Protein AF-A0A1Q7PAC6-F1 (afdb_monomer)

Foldseek 3Di:
DQAAEAEDEDDDPCPVVVLVVDDDPRYDYHYHYQPLVCLPQLFSQLVSVQVSLVPDDDQKDFADDPQKDWAPVLVVLLVVVCVVCVPPPLAFFAKAAEFAAAQAPFWGALLDDGIATGMGGSPPQKGADGNRRWIAGPVVRHTCVPRVVVNYYHSPTYMYGCPNHDWQQVVLVVLVVSQCSNPNPDGDPVSVVQNPDNGHDPVCRLLTDTHDDDDHPVCVVVNVPDDDPDPDDHNVPPPVNVVCCVVRNDRD

Mean predicted aligned error: 5.53 Å

Nearest PDB structures (foldseek):
  7zvj-assembly1_B  TM=5.484E-01  e=7.967E-03  Homo sapiens
  7ui7-assembly1_B  TM=5.022E-01  e=3.376E-02  Homo sapiens
  3hwx-assembly1_A  TM=4.749E-01  e=9.013E+00  Escherichia coli K-12
  8j4t-assembly1_G  TM=2.861E-01  e=4.518E+00  Bacillus cereus VD045

pLDDT: mean 90.23, std 8.94, range [60.88, 98.5]

Secondary structure (DSSP, 8-state):
---EEEEEES-SSSHHHHHHTS--TTEEEEEE---GGG-GGGHHHHHHHHHHHHT--SSEEE---TTEEE-GGGHHHHHHHHHTTTT-TT--EEEEEEEEEESEEEEE-TTS-SEEEEEEE-SSSEEEETTTTEEEETTTTEETTTTTGGGEEEEEEEEEEEEE-S-HHHHHHHHHHHHHHHHTT---HHHHHHHTSSS---TTGGGSEEP-SPPPGGGHHHHHHSPP------GGG-HHHHHHHHHH----

Solvent-accessible surface area (backbone atoms only — not comparable to full-atom values): 14616 Å² total; per-residue (Å²): 136,83,68,42,73,45,62,44,59,74,75,90,82,54,63,67,60,56,58,67,66,58,88,51,95,42,58,43,79,41,81,45,76,78,62,76,87,37,58,65,80,40,37,45,47,8,51,52,49,42,56,34,54,73,73,60,83,53,69,60,44,78,62,78,57,98,49,46,44,70,38,71,86,34,48,66,49,37,50,49,48,49,62,80,39,64,90,39,84,71,54,46,32,24,32,27,37,50,45,40,28,46,58,28,88,48,28,27,45,46,84,57,75,58,59,43,60,36,32,34,41,55,77,77,53,52,45,50,32,57,63,43,65,45,43,21,36,66,92,76,65,38,37,34,86,67,73,40,38,91,26,42,44,74,27,86,30,55,39,40,32,42,83,47,50,45,60,32,47,62,46,36,50,52,48,52,55,49,46,41,75,76,47,47,96,63,62,58,71,75,55,44,60,57,69,70,48,87,43,48,75,69,86,61,56,73,54,37,39,79,56,85,77,85,74,36,75,91,45,48,65,58,58,68,71,48,73,78,86,76,88,78,78,64,32,92,79,37,71,66,30,58,54,46,29,75,76,72,50,83,58,119

Radius of gyration: 19.51 Å; Cα contacts (8 Å, |Δi|>4): 373; chains: 1; bounding box: 52×42×50 Å

Structure (mmCIF, N/CA/C/O backbone):
data_AF-A0A1Q7PAC6-F1
#
_entry.id   AF-A0A1Q7PAC6-F1
#
loop_
_atom_site.group_PDB
_atom_site.id
_atom_site.type_symbol
_atom_site.label_atom_id
_atom_site.label_alt_id
_atom_site.label_comp_id
_atom_site.label_asym_id
_atom_site.label_entity_id
_atom_site.label_seq_id
_atom_site.pdbx_PDB_ins_code
_atom_site.Cartn_x
_atom_site.Cartn_y
_atom_site.Cartn_z
_atom_site.occupancy
_atom_site.B_iso_or_equiv
_atom_site.auth_seq_id
_atom_site.auth_comp_id
_atom_site.auth_asym_id
_atom_site.auth_atom_id
_atom_site.pdbx_PDB_model_num
ATOM 1 N N . MET A 1 1 ? -16.675 -7.816 6.685 1.00 68.75 1 MET A N 1
ATOM 2 C CA . MET A 1 1 ? -16.564 -6.540 5.956 1.00 68.75 1 MET A CA 1
ATOM 3 C C . MET A 1 1 ? -17.961 -6.002 5.794 1.00 68.75 1 MET A C 1
ATOM 5 O O . MET A 1 1 ? -18.787 -6.633 5.123 1.00 68.75 1 MET A O 1
ATOM 9 N N . ASP A 1 2 ? -18.186 -4.886 6.463 1.00 83.06 2 ASP A N 1
ATOM 10 C CA . ASP A 1 2 ? -19.520 -4.352 6.716 1.00 83.06 2 ASP A CA 1
ATOM 11 C C . ASP A 1 2 ? -19.847 -3.235 5.720 1.00 83.06 2 ASP A C 1
ATOM 13 O O . ASP A 1 2 ? -20.963 -3.179 5.219 1.00 83.06 2 ASP A O 1
ATOM 17 N N . GLU A 1 3 ? -18.838 -2.460 5.308 1.00 93.31 3 GLU A N 1
ATOM 18 C CA . GLU A 1 3 ? -18.926 -1.430 4.268 1.00 93.31 3 GLU A CA 1
ATOM 19 C C . GLU A 1 3 ? -17.626 -1.329 3.446 1.00 93.31 3 GLU A C 1
ATOM 21 O O . GLU A 1 3 ? -16.564 -1.784 3.884 1.00 93.31 3 GLU A O 1
ATOM 26 N N . PHE A 1 4 ? -17.706 -0.717 2.261 1.00 95.56 4 PHE A N 1
ATOM 27 C CA . PHE A 1 4 ? -16.587 -0.359 1.389 1.00 95.56 4 PHE A CA 1
ATOM 28 C C . PHE A 1 4 ? -16.722 1.088 0.922 1.00 95.56 4 PHE A C 1
ATOM 30 O O . PHE A 1 4 ? -17.563 1.399 0.076 1.00 95.56 4 PHE A O 1
ATOM 37 N N . ILE A 1 5 ? -15.871 1.972 1.434 1.00 96.56 5 ILE A N 1
ATOM 38 C CA . ILE A 1 5 ? -15.820 3.355 0.967 1.00 96.56 5 ILE A CA 1
ATOM 39 C C . ILE A 1 5 ? -14.831 3.449 -0.192 1.00 96.56 5 ILE A C 1
ATOM 41 O O . ILE A 1 5 ? -13.642 3.180 -0.022 1.00 96.56 5 ILE A O 1
ATOM 45 N N . VAL A 1 6 ? -15.314 3.862 -1.363 1.00 95.81 6 VAL A N 1
ATOM 46 C CA . VAL A 1 6 ? -14.480 4.067 -2.550 1.00 95.81 6 VAL A CA 1
ATOM 47 C C . VAL A 1 6 ? -14.440 5.548 -2.871 1.00 95.81 6 VAL A C 1
ATOM 49 O O . VAL A 1 6 ? -15.413 6.106 -3.372 1.00 95.81 6 VAL A O 1
ATOM 52 N N . ASN A 1 7 ? -13.313 6.187 -2.569 1.00 95.12 7 ASN A N 1
ATOM 53 C CA . ASN A 1 7 ? -13.088 7.570 -2.958 1.00 95.12 7 ASN A CA 1
ATOM 54 C C . ASN A 1 7 ? -12.555 7.631 -4.394 1.00 95.12 7 ASN A C 1
ATOM 56 O O . ASN A 1 7 ? -11.477 7.110 -4.686 1.00 95.12 7 ASN A O 1
ATOM 60 N N . VAL A 1 8 ? -13.324 8.261 -5.276 1.00 92.69 8 VAL A N 1
ATOM 61 C CA . VAL A 1 8 ? -13.024 8.419 -6.696 1.00 92.69 8 VAL A CA 1
ATOM 62 C C . VAL A 1 8 ? -12.771 9.894 -6.957 1.00 92.69 8 VAL A C 1
ATOM 64 O O . VAL A 1 8 ? -13.698 10.699 -7.053 1.00 92.69 8 VAL A O 1
ATOM 67 N N . GLY A 1 9 ? -11.493 10.245 -7.073 1.00 87.88 9 GLY A N 1
ATOM 68 C CA . GLY A 1 9 ? -11.106 11.567 -7.542 1.00 87.88 9 GLY A CA 1
ATOM 69 C C . GLY A 1 9 ? -11.503 11.764 -9.004 1.00 87.88 9 GLY A C 1
ATOM 70 O O . GLY A 1 9 ? -11.472 10.816 -9.793 1.00 87.88 9 GLY A O 1
ATOM 71 N N . GLN A 1 10 ? -11.834 13.002 -9.369 1.00 85.31 10 GLN A N 1
ATOM 72 C CA . GLN A 1 10 ? -12.193 13.383 -10.735 1.00 85.31 10 GLN A CA 1
ATOM 73 C C . GLN A 1 10 ? -11.208 12.794 -11.761 1.00 85.31 10 GLN A C 1
ATOM 75 O O . GLN A 1 10 ? -10.003 13.041 -11.698 1.00 85.31 10 GLN A O 1
ATOM 80 N N . SER A 1 11 ? -11.732 12.001 -12.689 1.00 83.19 11 SER A N 1
ATOM 81 C CA . SER A 1 11 ? -10.987 11.301 -13.739 1.00 83.19 11 SER A CA 1
ATOM 82 C C . SER A 1 11 ? -11.839 11.220 -15.005 1.00 83.19 11 SER A C 1
ATOM 84 O O . SER A 1 11 ? -13.063 11.320 -14.944 1.00 83.19 11 SER A O 1
ATOM 86 N N . ASP A 1 12 ? -11.183 11.082 -16.151 1.00 83.44 12 ASP A N 1
ATOM 87 C CA . ASP A 1 12 ? -11.773 10.983 -17.490 1.00 83.44 12 ASP A CA 1
ATOM 88 C C . ASP A 1 12 ? -11.551 9.599 -18.134 1.00 83.44 12 ASP A C 1
ATOM 90 O O . ASP A 1 12 ? -11.849 9.396 -19.309 1.00 83.44 12 ASP A O 1
ATOM 94 N N . ASP A 1 13 ? -11.061 8.625 -17.360 1.00 85.62 13 ASP A N 1
ATOM 95 C CA . ASP A 1 13 ? -10.673 7.285 -17.821 1.00 85.62 13 ASP A CA 1
ATOM 96 C C . ASP A 1 13 ? -11.757 6.206 -17.625 1.00 85.62 13 ASP A C 1
ATOM 98 O O . ASP A 1 13 ? -11.509 5.020 -17.853 1.00 85.62 13 ASP A O 1
ATOM 102 N N . GLY A 1 14 ? -12.964 6.602 -17.210 1.00 90.62 14 GLY A N 1
ATOM 103 C CA . GLY A 1 14 ? -14.090 5.694 -16.971 1.00 90.62 14 GLY A CA 1
ATOM 104 C C . GLY A 1 14 ? -14.058 4.970 -15.618 1.00 90.62 14 GLY A C 1
ATOM 105 O O . GLY A 1 14 ? -14.854 4.053 -15.392 1.00 90.62 14 GLY A O 1
ATOM 106 N N . THR A 1 15 ? -13.142 5.333 -14.710 1.00 91.12 15 THR A N 1
ATOM 107 C CA . THR A 1 15 ? -13.020 4.696 -13.386 1.00 91.12 15 THR A CA 1
ATOM 108 C C . THR A 1 15 ? -14.311 4.795 -12.571 1.00 91.12 15 THR A C 1
ATOM 110 O O . THR A 1 15 ? -14.720 3.815 -11.942 1.00 91.12 15 THR A O 1
ATOM 113 N N . LEU A 1 16 ? -14.985 5.949 -12.593 1.00 93.00 16 LEU A N 1
ATOM 114 C CA . LEU A 1 16 ? -16.230 6.157 -11.850 1.00 93.00 16 LEU A CA 1
ATOM 115 C C . LEU A 1 16 ? -17.347 5.231 -12.349 1.00 93.00 16 LEU A C 1
ATOM 117 O O . LEU A 1 16 ? -18.027 4.586 -11.550 1.00 93.00 16 LEU A O 1
ATOM 121 N N . GLU A 1 17 ? -17.516 5.130 -13.664 1.00 94.00 17 GLU A N 1
ATOM 122 C CA . GLU A 1 17 ? -18.503 4.271 -14.318 1.00 94.00 17 GLU A CA 1
ATOM 123 C C . GLU A 1 17 ? -18.223 2.796 -14.029 1.00 94.00 17 GLU A C 1
ATOM 125 O O . GLU A 1 17 ? -19.143 2.041 -13.708 1.00 94.00 17 GLU A O 1
ATOM 130 N N . LEU A 1 18 ? -16.950 2.394 -14.077 1.00 93.94 18 LEU A N 1
ATOM 131 C CA . LEU A 1 18 ? -16.531 1.038 -13.741 1.00 93.94 18 LEU A CA 1
ATOM 132 C C . LEU A 1 18 ? -16.909 0.683 -12.300 1.00 93.94 18 LEU A C 1
ATOM 134 O O . LEU A 1 18 ? -17.486 -0.378 -12.070 1.00 93.94 18 LEU A O 1
ATOM 138 N N . ILE A 1 19 ? -16.635 1.559 -11.333 1.00 93.19 19 ILE A N 1
ATOM 139 C CA . ILE A 1 19 ? -16.968 1.301 -9.925 1.00 93.19 19 ILE A CA 1
ATOM 140 C C . ILE A 1 19 ? -18.487 1.270 -9.729 1.00 93.19 19 ILE A C 1
ATOM 142 O O . ILE A 1 19 ? -18.992 0.368 -9.065 1.00 93.19 19 ILE A O 1
ATOM 146 N N . ARG A 1 20 ? -19.231 2.190 -10.360 1.00 93.88 20 ARG A N 1
ATOM 147 C CA . ARG A 1 20 ? -20.705 2.202 -10.337 1.00 93.88 20 ARG A CA 1
ATOM 148 C C . ARG A 1 20 ? -21.324 0.931 -10.922 1.00 93.88 20 ARG A C 1
ATOM 150 O O . ARG A 1 20 ? -22.424 0.563 -10.521 1.00 93.88 20 ARG A O 1
ATOM 157 N N . SER A 1 21 ? -20.638 0.248 -11.841 1.00 96.19 21 SER A N 1
ATOM 158 C CA . SER A 1 21 ? -21.112 -1.023 -12.404 1.00 96.19 21 SER A CA 1
ATOM 159 C C . SER A 1 21 ? -21.070 -2.195 -11.410 1.00 96.19 21 SER A C 1
ATOM 161 O O . SER A 1 21 ? -21.716 -3.219 -11.638 1.00 96.19 21 SER A O 1
ATOM 163 N N . ILE A 1 22 ? -20.340 -2.060 -10.295 1.00 94.44 22 ILE A N 1
ATOM 164 C CA . ILE A 1 22 ? -20.249 -3.087 -9.256 1.00 94.44 22 ILE A CA 1
ATOM 165 C C . ILE A 1 22 ? -21.477 -2.981 -8.348 1.00 94.44 22 ILE A C 1
ATOM 167 O O . ILE A 1 22 ? -21.546 -2.144 -7.450 1.00 94.44 22 ILE A O 1
ATOM 171 N N . VAL A 1 23 ? -22.451 -3.862 -8.567 1.00 92.81 23 VAL A N 1
ATOM 172 C CA . VAL A 1 23 ? -23.693 -3.892 -7.785 1.00 92.81 23 VAL A CA 1
ATOM 173 C C . VAL A 1 23 ? -23.437 -4.527 -6.415 1.00 92.81 23 VAL A C 1
ATOM 175 O O . VAL A 1 23 ? -23.320 -5.745 -6.296 1.00 92.81 23 VAL A O 1
ATOM 178 N N . SER A 1 24 ? -23.342 -3.696 -5.377 1.00 94.31 24 SER A N 1
ATOM 179 C CA . SER A 1 24 ? -23.198 -4.123 -3.982 1.00 94.31 24 SER A CA 1
ATOM 180 C C . SER A 1 24 ? -23.741 -3.052 -3.039 1.00 94.31 24 SER A C 1
ATOM 182 O O . SER A 1 24 ? -23.367 -1.886 -3.144 1.00 94.31 24 SER A O 1
ATOM 184 N N . ASP A 1 25 ? -24.582 -3.454 -2.090 1.00 93.81 25 ASP A N 1
ATOM 185 C CA . ASP A 1 25 ? -25.121 -2.597 -1.025 1.00 93.81 25 ASP A CA 1
ATOM 186 C C . ASP A 1 25 ? -24.046 -2.124 -0.034 1.00 93.81 25 ASP A C 1
ATOM 188 O O . ASP A 1 25 ? -24.232 -1.134 0.670 1.00 93.81 25 ASP A O 1
ATOM 192 N N . LYS A 1 26 ? -22.895 -2.802 -0.015 1.00 94.12 26 LYS A N 1
ATOM 193 C CA . LYS A 1 26 ? -21.749 -2.443 0.824 1.00 94.12 26 LYS A CA 1
ATOM 194 C C . LYS A 1 26 ? -20.904 -1.321 0.239 1.00 94.12 26 LYS A C 1
ATOM 196 O O . LYS A 1 26 ? -20.117 -0.736 0.975 1.00 94.12 26 LYS A O 1
ATOM 201 N N . ILE A 1 27 ? -20.990 -1.059 -1.066 1.00 95.69 27 ILE A N 1
ATOM 202 C CA . ILE A 1 27 ? -20.134 -0.069 -1.725 1.00 95.69 27 ILE A CA 1
ATOM 203 C C . ILE A 1 27 ? -20.773 1.309 -1.615 1.00 95.69 27 ILE A C 1
ATOM 205 O O . ILE A 1 27 ? -21.870 1.550 -2.112 1.00 95.69 27 ILE A O 1
ATOM 209 N N . ARG A 1 28 ? -20.034 2.244 -1.023 1.00 96.06 28 ARG A N 1
ATOM 210 C CA . ARG A 1 28 ? -20.369 3.662 -0.996 1.00 96.06 28 ARG A CA 1
ATOM 211 C C . ARG A 1 28 ? -19.299 4.442 -1.740 1.00 96.06 28 ARG A C 1
ATOM 213 O O . ARG A 1 28 ? -18.136 4.464 -1.341 1.00 96.06 28 ARG A O 1
ATOM 220 N N . ILE A 1 29 ? -19.710 5.098 -2.816 1.00 95.81 29 ILE A N 1
ATOM 221 C CA . ILE A 1 29 ? -18.825 5.925 -3.633 1.00 95.81 29 ILE A CA 1
ATOM 222 C C . ILE A 1 29 ? -18.803 7.339 -3.053 1.00 95.81 29 ILE A C 1
ATOM 224 O O . ILE A 1 29 ? -19.850 7.914 -2.753 1.00 95.81 29 ILE A O 1
ATOM 228 N N . VAL A 1 30 ? -17.603 7.887 -2.894 1.00 95.00 30 VAL A N 1
ATOM 229 C CA . VAL A 1 30 ? -17.362 9.288 -2.551 1.00 95.00 30 VAL A CA 1
ATOM 230 C C . V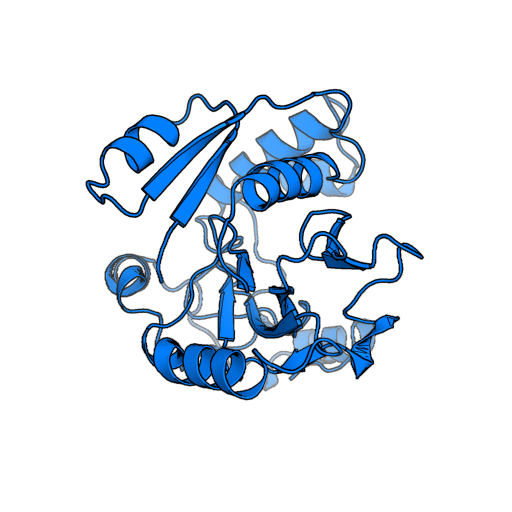AL A 1 30 ? -16.654 9.907 -3.743 1.00 95.00 30 VAL A C 1
ATOM 232 O O . VAL A 1 30 ? -15.566 9.475 -4.104 1.00 95.00 30 VAL A O 1
ATOM 235 N N . GLU A 1 31 ? -17.282 10.881 -4.388 1.00 93.88 31 GLU A N 1
ATOM 236 C CA . GLU A 1 31 ? -16.663 11.620 -5.488 1.00 93.88 31 GLU A CA 1
ATOM 237 C C . GLU A 1 31 ? -15.925 12.831 -4.922 1.00 93.88 31 GLU A C 1
ATOM 239 O O . GLU A 1 31 ? -16.466 13.569 -4.092 1.00 93.88 31 GLU A O 1
ATOM 244 N N . SER A 1 32 ? -14.685 13.036 -5.354 1.00 89.81 32 SER A N 1
ATOM 245 C CA . SER A 1 32 ? -13.837 14.115 -4.860 1.00 89.81 32 SER A CA 1
ATOM 246 C C . SER A 1 32 ? -13.119 14.844 -5.992 1.00 89.81 32 SER A C 1
ATOM 248 O O . SER A 1 32 ? -13.016 14.373 -7.126 1.00 89.81 32 SER A O 1
ATOM 250 N N . TYR A 1 33 ? -12.588 16.019 -5.670 1.00 85.62 33 TYR A N 1
ATOM 251 C CA . TYR A 1 33 ? -11.846 16.847 -6.613 1.00 85.62 33 TYR A CA 1
ATOM 252 C C . TYR A 1 33 ? -10.363 16.867 -6.253 1.00 85.62 33 TYR A C 1
ATOM 254 O O . TYR A 1 33 ? -9.986 16.835 -5.077 1.00 85.62 33 TYR A O 1
ATOM 262 N N . TRP A 1 34 ? -9.514 16.940 -7.275 1.00 79.62 34 TRP A N 1
ATOM 263 C CA . TRP A 1 34 ? -8.076 17.102 -7.096 1.00 79.62 34 TRP A CA 1
ATOM 264 C C . TRP A 1 34 ? -7.757 18.587 -6.912 1.00 79.62 34 TRP A C 1
ATOM 266 O O . TRP A 1 34 ? -7.831 19.356 -7.868 1.00 79.62 34 TRP A O 1
ATOM 276 N N . ASP A 1 35 ? -7.391 19.003 -5.696 1.00 76.81 35 ASP A N 1
ATOM 277 C CA . ASP A 1 35 ? -6.849 20.349 -5.495 1.00 76.81 35 ASP A CA 1
ATOM 278 C C . ASP A 1 35 ? -5.418 20.399 -6.039 1.00 76.81 35 ASP A C 1
ATOM 280 O O . ASP A 1 35 ? -4.470 19.874 -5.447 1.00 76.81 35 ASP A O 1
ATOM 284 N N . ASP A 1 36 ? -5.264 21.047 -7.189 1.00 68.62 36 ASP A N 1
ATOM 285 C CA . ASP A 1 36 ? -3.993 21.181 -7.891 1.00 68.62 36 ASP A CA 1
ATOM 286 C C . ASP A 1 36 ? -2.910 21.904 -7.066 1.00 68.62 36 ASP A C 1
ATOM 288 O O . ASP A 1 36 ? -1.719 21.729 -7.334 1.00 68.62 36 ASP A O 1
ATOM 292 N N . ARG A 1 37 ? -3.287 22.651 -6.019 1.00 69.00 37 ARG A N 1
ATOM 293 C CA . ARG A 1 37 ? -2.344 23.299 -5.090 1.00 69.00 37 ARG A CA 1
ATOM 294 C C . ARG A 1 37 ? -1.672 22.305 -4.138 1.00 69.00 37 ARG A C 1
ATOM 296 O O . ARG A 1 37 ? -0.617 22.611 -3.592 1.00 69.00 37 ARG A O 1
ATOM 303 N N . MET A 1 38 ? -2.243 21.111 -3.963 1.00 66.31 38 MET A N 1
ATOM 304 C CA . MET A 1 38 ? -1.735 20.051 -3.078 1.00 66.31 38 MET A CA 1
ATOM 305 C C . MET A 1 38 ? -0.873 19.005 -3.808 1.00 66.31 38 MET A C 1
ATOM 307 O O . MET A 1 38 ? -0.553 17.958 -3.247 1.00 66.31 38 MET A O 1
ATOM 311 N N . LYS A 1 39 ? -0.469 19.274 -5.059 1.00 64.06 39 LYS A N 1
ATOM 312 C CA . LYS A 1 39 ? 0.408 18.385 -5.845 1.00 64.06 39 LYS A CA 1
ATOM 313 C C . LYS A 1 39 ? 1.809 18.231 -5.252 1.00 64.06 39 LYS A C 1
ATOM 315 O O . LYS A 1 39 ? 2.488 17.257 -5.554 1.00 64.06 39 LYS A O 1
ATOM 320 N N . LYS A 1 40 ? 2.275 19.176 -4.433 1.00 64.31 40 LYS A N 1
ATOM 321 C CA . LYS A 1 40 ? 3.624 19.108 -3.868 1.00 64.31 40 LYS A CA 1
ATOM 322 C C . LYS A 1 40 ? 3.747 17.897 -2.928 1.00 64.31 40 LYS A C 1
ATOM 324 O O . LYS A 1 40 ? 2.895 17.687 -2.071 1.00 64.31 40 LYS A O 1
ATOM 329 N N . ASP A 1 41 ? 4.794 17.098 -3.128 1.00 60.88 41 ASP A N 1
ATOM 330 C CA . ASP A 1 41 ? 5.188 15.961 -2.279 1.00 60.88 41 ASP A CA 1
ATOM 331 C C . ASP A 1 41 ? 4.140 14.837 -2.115 1.00 60.88 41 ASP A C 1
ATOM 333 O O . ASP A 1 41 ? 4.189 14.066 -1.160 1.00 60.88 41 ASP A O 1
ATOM 337 N N . GLY A 1 42 ? 3.180 14.714 -3.043 1.00 66.88 42 GLY A N 1
ATOM 338 C CA . GLY A 1 42 ? 2.178 13.636 -3.011 1.00 66.88 42 GLY A CA 1
ATOM 339 C C . GLY A 1 42 ? 1.121 13.773 -1.907 1.00 66.88 42 GLY A C 1
ATOM 340 O O . GLY A 1 42 ? 0.325 12.855 -1.714 1.00 66.88 42 GLY A O 1
ATOM 341 N N . LEU A 1 43 ? 1.061 14.925 -1.227 1.00 79.00 43 LEU A N 1
ATOM 342 C CA . LEU A 1 43 ? 0.115 15.216 -0.138 1.00 79.00 43 LEU A CA 1
ATOM 343 C C . LEU A 1 43 ? -1.349 15.058 -0.551 1.00 79.00 43 LEU A C 1
ATOM 345 O O . LEU A 1 43 ? -2.208 14.721 0.263 1.00 79.00 43 LEU A O 1
ATOM 349 N N . ILE A 1 44 ? -1.639 15.253 -1.835 1.00 83.81 44 ILE A N 1
ATOM 350 C CA . ILE A 1 44 ? -2.970 15.017 -2.377 1.00 83.81 44 ILE A CA 1
ATOM 351 C C . ILE A 1 44 ? -3.456 13.578 -2.134 1.00 83.81 44 ILE A C 1
ATOM 353 O O . ILE A 1 44 ? -4.638 13.381 -1.875 1.00 83.81 44 ILE A O 1
ATOM 357 N N . TYR A 1 45 ? -2.576 12.571 -2.134 1.00 86.88 45 TYR A N 1
ATOM 358 C CA . TYR A 1 45 ? -2.980 11.184 -1.893 1.00 86.88 45 TYR A CA 1
ATOM 359 C C . TYR A 1 45 ? -3.432 10.961 -0.448 1.00 86.88 45 TYR A C 1
ATOM 361 O O . TYR A 1 45 ? -4.444 10.293 -0.215 1.00 86.88 45 TYR A O 1
ATOM 369 N N . SER A 1 46 ? -2.719 11.526 0.532 1.00 90.00 46 SER A N 1
ATOM 370 C CA . SER A 1 46 ? -3.108 11.394 1.942 1.00 90.00 46 SER A CA 1
ATOM 371 C C . SER A 1 46 ? -4.370 12.200 2.237 1.00 90.00 46 SER A C 1
ATOM 373 O O . SER A 1 46 ? -5.245 11.716 2.950 1.00 90.00 46 SER A O 1
ATOM 375 N N . TYR A 1 47 ? -4.548 13.357 1.593 1.00 91.06 47 TYR A N 1
ATOM 376 C CA . TYR A 1 47 ? -5.799 14.115 1.637 1.00 91.06 47 TYR A CA 1
ATOM 377 C C . TYR A 1 47 ? -6.997 13.299 1.123 1.00 91.06 47 TYR A C 1
ATOM 379 O O . TYR A 1 47 ? -7.998 13.164 1.826 1.00 91.06 47 TYR A O 1
ATOM 387 N N . GLN A 1 48 ? -6.877 12.676 -0.055 1.00 92.50 48 GLN A N 1
ATOM 388 C CA . GLN A 1 48 ? -7.926 11.806 -0.601 1.00 92.50 48 GLN A CA 1
ATOM 389 C C . GLN A 1 48 ? -8.191 10.587 0.292 1.00 92.50 48 GLN A C 1
ATOM 391 O O . GLN A 1 48 ? -9.335 10.171 0.480 1.00 92.50 48 GLN A O 1
ATOM 396 N N . THR A 1 49 ? -7.145 10.034 0.897 1.00 94.88 49 THR A N 1
ATOM 397 C CA . THR A 1 49 ? -7.284 8.934 1.858 1.00 94.88 49 THR A CA 1
ATOM 398 C C . THR A 1 49 ? -8.048 9.379 3.105 1.00 94.88 49 THR A C 1
ATOM 400 O O . THR A 1 49 ? -8.919 8.656 3.582 1.00 94.88 49 THR A O 1
ATOM 403 N N . ASN A 1 50 ? -7.788 10.590 3.600 1.00 95.50 50 ASN A N 1
ATOM 404 C CA . ASN A 1 50 ? -8.477 11.152 4.758 1.00 95.50 50 ASN A CA 1
ATOM 405 C C . ASN A 1 50 ? -9.946 11.495 4.463 1.00 95.50 50 ASN A C 1
ATOM 407 O O . ASN A 1 50 ? -10.784 11.306 5.344 1.00 95.50 50 ASN A O 1
ATOM 411 N N . ILE A 1 51 ? -10.284 11.910 3.233 1.00 95.00 51 ILE A N 1
ATOM 412 C CA . ILE A 1 51 ? -11.685 12.021 2.791 1.00 95.00 51 ILE A CA 1
ATOM 413 C C . ILE A 1 51 ? -12.377 10.662 2.922 1.00 95.00 51 ILE A C 1
ATOM 415 O O . ILE A 1 51 ? -13.388 10.568 3.614 1.00 95.00 51 ILE A O 1
ATOM 419 N N . ALA A 1 52 ? -11.813 9.605 2.324 1.00 95.88 52 ALA A N 1
ATOM 420 C CA . ALA A 1 52 ? -12.390 8.260 2.393 1.00 95.88 52 ALA A CA 1
ATOM 421 C C . ALA A 1 52 ? -12.555 7.791 3.847 1.00 95.88 52 ALA A C 1
ATOM 423 O O . ALA A 1 52 ? -13.626 7.335 4.238 1.00 95.88 52 ALA A O 1
ATOM 424 N N . LEU A 1 53 ? -11.511 7.978 4.660 1.00 96.38 53 LEU A N 1
ATOM 425 C CA . LEU A 1 53 ? -11.506 7.612 6.072 1.00 96.38 53 LEU A CA 1
ATOM 426 C C . LEU A 1 53 ? -12.609 8.325 6.865 1.00 96.38 53 LEU A C 1
ATOM 428 O O . LEU A 1 53 ? -13.238 7.699 7.710 1.00 96.38 53 LEU A O 1
ATOM 432 N N . SER A 1 54 ? -12.886 9.600 6.574 1.00 96.06 54 SER A N 1
ATOM 433 C CA . SER A 1 54 ? -13.948 10.359 7.254 1.00 96.06 54 SER A CA 1
ATOM 434 C C . SER A 1 54 ? -15.361 9.802 7.032 1.00 96.06 54 SER A C 1
ATOM 436 O O . SER A 1 54 ? -16.273 10.128 7.789 1.00 96.06 54 SER A O 1
ATOM 438 N N . HIS A 1 55 ? -15.544 8.952 6.017 1.00 95.88 55 HIS A N 1
ATOM 439 C CA . HIS A 1 55 ? -16.814 8.301 5.703 1.00 95.88 55 HIS A CA 1
ATOM 440 C C . HIS A 1 55 ? -16.935 6.875 6.260 1.00 95.88 55 HIS A C 1
ATOM 442 O O . HIS A 1 55 ? -18.013 6.295 6.140 1.00 95.88 55 HIS A O 1
ATOM 448 N N . CYS A 1 56 ? -15.877 6.323 6.863 1.00 96.25 56 CYS A N 1
ATOM 449 C CA . CYS A 1 56 ? -15.902 5.012 7.508 1.00 96.25 56 CYS A CA 1
ATOM 450 C C . CYS A 1 56 ? -16.597 5.083 8.878 1.00 96.25 56 CYS A C 1
ATOM 452 O O . CYS A 1 56 ? -16.311 5.968 9.686 1.00 96.25 56 CYS A O 1
ATOM 454 N N . ALA A 1 57 ? -17.443 4.103 9.172 1.00 94.94 57 ALA A N 1
ATOM 455 C CA . ALA A 1 57 ? -18.204 3.963 10.410 1.00 94.94 57 ALA A CA 1
ATOM 456 C C . ALA A 1 57 ? -17.740 2.791 11.297 1.00 94.94 57 ALA A C 1
ATOM 458 O O . ALA A 1 57 ? -18.022 2.797 12.493 1.00 94.94 57 ALA A O 1
ATOM 459 N N . GLY A 1 58 ? -17.039 1.792 10.749 1.00 94.38 58 GLY A N 1
ATOM 460 C CA . GLY A 1 58 ? -16.544 0.644 11.528 1.00 94.38 58 GLY A CA 1
ATOM 461 C C . GLY A 1 58 ? -15.428 0.998 12.523 1.00 94.38 58 GLY A C 1
ATOM 462 O O . GLY A 1 58 ? -14.724 1.983 12.324 1.00 94.38 58 GLY A O 1
ATOM 463 N N . ASP A 1 59 ? -15.213 0.166 13.554 1.00 96.31 59 ASP A N 1
ATOM 464 C CA . ASP A 1 59 ? -14.163 0.357 14.583 1.00 96.31 59 ASP A CA 1
ATOM 465 C C . ASP A 1 59 ? -12.732 0.342 14.017 1.00 96.31 59 ASP A C 1
ATOM 467 O O . ASP A 1 59 ? -11.808 0.971 14.547 1.00 96.31 59 ASP A O 1
ATOM 471 N N . TRP A 1 60 ? -12.550 -0.409 12.933 1.00 97.75 60 TRP A N 1
ATOM 472 C CA . TRP A 1 60 ? -11.301 -0.564 12.203 1.00 97.75 60 TRP A CA 1
ATOM 473 C C . TRP A 1 60 ? -11.513 -0.146 10.750 1.00 97.75 60 TRP A C 1
ATOM 475 O O . TRP A 1 60 ? -12.444 -0.616 10.099 1.00 97.75 60 TRP A O 1
ATOM 485 N N . ALA A 1 61 ? -10.612 0.67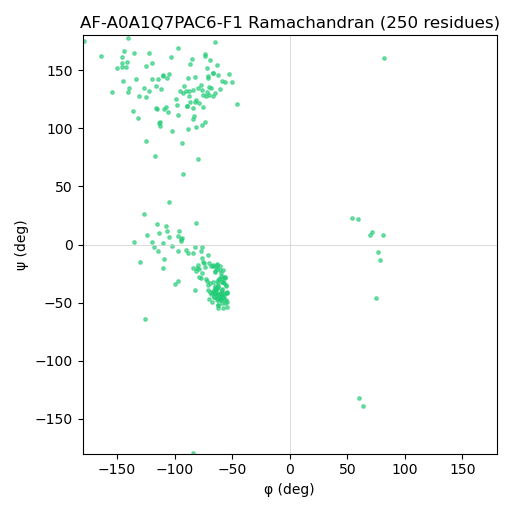6 10.214 1.00 97.50 61 ALA A N 1
ATOM 486 C CA . ALA A 1 61 ? -10.600 1.039 8.801 1.00 97.50 61 ALA A CA 1
ATOM 487 C C . ALA A 1 61 ? -9.424 0.354 8.098 1.00 97.50 61 ALA A C 1
ATOM 489 O O . ALA A 1 61 ? -8.262 0.589 8.442 1.00 97.50 61 ALA A O 1
ATOM 490 N N . LEU A 1 62 ? -9.732 -0.498 7.117 1.00 97.19 62 LEU A N 1
ATOM 491 C CA . LEU A 1 62 ? -8.759 -1.088 6.202 1.00 97.19 62 LEU A CA 1
ATOM 492 C C . LEU A 1 62 ? -8.588 -0.173 4.987 1.00 97.19 62 LEU A C 1
ATOM 494 O O . LEU A 1 62 ? -9.526 0.057 4.231 1.00 97.19 62 LEU A O 1
ATOM 498 N N . TYR A 1 63 ? -7.369 0.303 4.791 1.00 97.12 63 TYR A N 1
ATOM 499 C CA . TYR A 1 63 ? -6.948 1.085 3.644 1.00 97.12 63 TYR A CA 1
ATOM 500 C C . TYR A 1 63 ? -6.304 0.183 2.587 1.00 97.12 63 TYR A C 1
ATOM 502 O O . TYR A 1 63 ? -5.440 -0.635 2.913 1.00 97.12 63 TYR A O 1
ATOM 510 N N . VAL A 1 64 ? -6.720 0.341 1.330 1.00 95.50 64 VAL A N 1
ATOM 511 C CA . VAL A 1 64 ? -6.195 -0.386 0.166 1.00 95.50 64 VAL A CA 1
ATOM 512 C C . VAL A 1 64 ? -6.104 0.589 -1.005 1.00 95.50 64 VAL A C 1
ATOM 514 O O . VAL A 1 64 ? -7.063 1.311 -1.280 1.00 95.50 64 VAL A O 1
ATOM 517 N N . GLN A 1 65 ? -4.961 0.623 -1.686 1.00 94.25 65 GLN A N 1
ATOM 518 C CA . GLN A 1 65 ? -4.778 1.420 -2.903 1.00 94.25 65 GLN A CA 1
ATOM 519 C C . GLN A 1 65 ? -5.273 0.666 -4.150 1.00 94.25 65 GLN A C 1
ATOM 521 O O . GLN A 1 65 ? -5.397 -0.555 -4.146 1.00 94.25 65 GLN A O 1
ATOM 526 N N . ALA A 1 66 ? -5.557 1.382 -5.243 1.00 92.31 66 ALA A N 1
ATOM 527 C CA . ALA A 1 66 ? -6.159 0.795 -6.450 1.00 92.31 66 ALA A CA 1
ATOM 528 C C . ALA A 1 66 ? -5.287 -0.272 -7.153 1.00 92.31 66 ALA A C 1
ATOM 530 O O . ALA A 1 66 ? -5.784 -1.053 -7.963 1.00 92.31 66 ALA A O 1
ATOM 531 N N . ASP A 1 67 ? -3.987 -0.307 -6.864 1.00 93.81 67 ASP A N 1
ATOM 532 C CA . ASP A 1 67 ? -3.018 -1.292 -7.348 1.00 93.81 67 ASP A CA 1
ATOM 533 C C . ASP A 1 67 ? -2.571 -2.296 -6.269 1.00 93.81 67 ASP A C 1
ATOM 535 O O . ASP A 1 67 ? -1.636 -3.075 -6.488 1.00 93.81 67 ASP A O 1
ATOM 539 N N . GLU A 1 68 ? -3.256 -2.322 -5.127 1.00 96.88 68 GLU A N 1
ATOM 540 C CA . GLU A 1 68 ? -3.052 -3.258 -4.027 1.00 96.88 68 GLU A CA 1
ATOM 541 C C . GLU A 1 68 ? -4.193 -4.291 -3.967 1.00 96.88 68 GLU A C 1
ATOM 543 O O . GLU A 1 68 ? -5.358 -3.994 -4.225 1.00 96.88 68 GLU A O 1
ATOM 548 N N . VAL A 1 69 ? -3.863 -5.538 -3.619 1.00 97.56 69 VAL A N 1
ATOM 549 C CA . VAL A 1 69 ? -4.8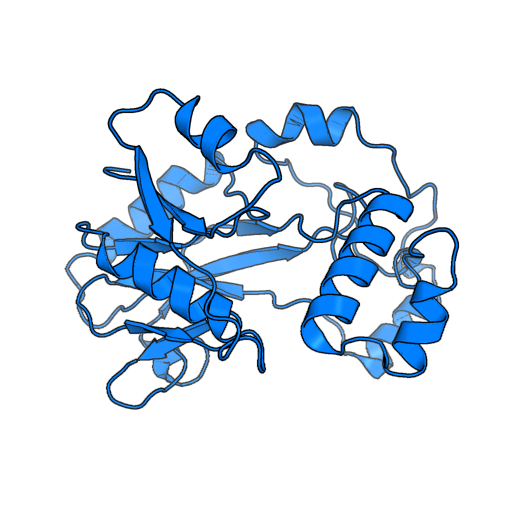37 -6.627 -3.461 1.00 97.56 69 VAL A CA 1
ATOM 550 C C . VAL A 1 69 ? -4.477 -7.472 -2.242 1.00 97.56 69 VAL A C 1
ATOM 552 O O . VAL A 1 69 ? -3.322 -7.865 -2.057 1.00 97.56 69 VAL A O 1
ATOM 555 N N . LEU A 1 70 ? -5.480 -7.800 -1.429 1.00 96.81 70 LEU A N 1
ATOM 556 C CA . LEU A 1 70 ? -5.358 -8.785 -0.357 1.00 96.81 70 LEU A CA 1
ATOM 557 C C . LEU A 1 70 ? -5.660 -10.189 -0.877 1.00 96.81 70 LEU A C 1
ATOM 559 O O . LEU A 1 70 ? -6.553 -10.381 -1.701 1.00 96.81 70 LEU A O 1
ATOM 563 N N . HIS A 1 71 ? -4.933 -11.178 -0.367 1.00 97.25 71 HIS A N 1
ATOM 564 C CA . HIS A 1 71 ? -5.210 -12.574 -0.680 1.00 97.25 71 HIS A CA 1
ATOM 565 C C . HIS A 1 71 ? -6.387 -13.080 0.157 1.00 97.25 71 HIS A C 1
ATOM 567 O O . HIS A 1 71 ? -6.425 -12.888 1.369 1.00 97.25 71 HIS A O 1
ATOM 573 N N . GLU A 1 72 ? -7.329 -13.782 -0.470 1.00 96.69 72 GLU A N 1
ATOM 574 C CA . GLU A 1 72 ? -8.533 -14.304 0.185 1.00 96.69 72 GLU A CA 1
ATOM 575 C C . GLU A 1 72 ? -8.228 -15.247 1.364 1.00 96.69 72 GLU A C 1
ATOM 577 O O . GLU A 1 72 ? -8.941 -15.232 2.362 1.00 96.69 72 GLU A O 1
ATOM 582 N N . ALA A 1 73 ? -7.124 -15.998 1.298 1.00 96.38 73 ALA A N 1
ATOM 583 C CA . ALA A 1 73 ? -6.642 -16.866 2.371 1.00 96.38 73 ALA A CA 1
ATOM 584 C C . ALA A 1 73 ? -6.251 -16.111 3.655 1.00 96.38 73 ALA A C 1
ATOM 586 O O . ALA A 1 73 ? -6.233 -16.702 4.733 1.00 96.38 73 ALA A O 1
ATOM 587 N N . ASP A 1 74 ? -5.959 -14.810 3.565 1.00 96.69 74 ASP A N 1
ATOM 588 C CA . ASP A 1 74 ? -5.586 -14.002 4.726 1.00 96.69 74 ASP A CA 1
ATOM 589 C C . ASP A 1 74 ? -6.815 -13.480 5.498 1.00 96.69 74 ASP A C 1
ATOM 591 O O . ASP A 1 74 ? -6.655 -12.935 6.592 1.00 96.69 74 ASP A O 1
ATOM 595 N N . TYR A 1 75 ? -8.040 -13.662 4.981 1.00 95.50 75 TYR A N 1
ATOM 596 C CA . TYR A 1 75 ? -9.265 -13.091 5.555 1.00 95.50 75 TYR A CA 1
ATOM 597 C C . TYR A 1 75 ? -9.470 -13.452 7.032 1.00 95.50 75 TYR A C 1
ATOM 599 O O . TYR A 1 75 ? -9.600 -12.559 7.873 1.00 95.50 75 TYR A O 1
ATOM 607 N N . ASP A 1 76 ? -9.448 -14.743 7.372 1.00 97.00 76 ASP A N 1
ATOM 608 C CA . ASP A 1 76 ? -9.670 -15.190 8.753 1.00 97.00 76 ASP A CA 1
ATOM 609 C C . ASP A 1 76 ? -8.542 -14.761 9.694 1.00 97.00 76 ASP A C 1
ATOM 611 O O . ASP A 1 76 ? -8.791 -14.442 10.857 1.00 97.00 76 ASP A O 1
ATOM 615 N N . THR A 1 77 ? -7.312 -14.688 9.181 1.00 97.44 77 THR A N 1
ATOM 616 C CA . THR A 1 77 ? -6.151 -14.220 9.947 1.00 97.44 77 THR A CA 1
ATOM 617 C C . THR A 1 77 ? -6.302 -12.743 10.306 1.00 97.44 77 THR A C 1
ATOM 619 O O . THR A 1 77 ? -6.106 -12.368 11.462 1.00 97.44 77 THR A O 1
ATOM 622 N N . ILE A 1 78 ? -6.710 -11.911 9.340 1.00 97.44 78 ILE A N 1
ATOM 623 C CA . ILE A 1 78 ? -6.979 -10.487 9.570 1.00 97.44 78 ILE A CA 1
ATOM 624 C C . ILE A 1 78 ? -8.120 -10.341 10.572 1.00 97.44 78 ILE A C 1
ATOM 626 O O . ILE A 1 78 ? -7.949 -9.655 11.575 1.00 97.44 78 ILE A O 1
ATOM 630 N N . ARG A 1 79 ? -9.256 -11.007 10.334 1.00 96.94 79 ARG A N 1
ATOM 631 C CA . ARG A 1 79 ? -10.437 -10.919 11.201 1.00 96.94 79 ARG A CA 1
ATOM 632 C C . ARG A 1 79 ? -10.094 -11.271 12.646 1.00 96.94 79 ARG A C 1
ATOM 634 O O . ARG A 1 79 ? -10.386 -10.488 13.542 1.00 96.94 79 ARG A O 1
ATOM 641 N N . LYS A 1 80 ? -9.379 -12.379 12.858 1.00 97.56 80 LYS A N 1
ATOM 642 C CA . LYS A 1 80 ? -8.911 -12.774 14.187 1.00 97.56 80 LYS A CA 1
ATOM 643 C C . LYS A 1 80 ? -8.043 -11.697 14.844 1.00 97.56 80 LYS A C 1
ATOM 645 O O . LYS A 1 80 ? -8.246 -11.395 16.014 1.00 97.56 80 LYS A O 1
ATOM 650 N N . ALA A 1 81 ? -7.097 -11.108 14.111 1.00 97.56 81 ALA A N 1
ATOM 651 C CA . ALA A 1 81 ? -6.234 -10.061 14.654 1.00 97.56 81 ALA A CA 1
ATOM 652 C C . ALA A 1 81 ? -7.025 -8.810 15.082 1.00 97.56 81 ALA A C 1
ATOM 654 O O . ALA A 1 81 ? -6.675 -8.180 16.080 1.00 97.56 81 ALA A O 1
ATOM 655 N N . LEU A 1 82 ? -8.090 -8.460 14.352 1.00 97.25 82 LEU A N 1
ATOM 656 C CA . LEU A 1 82 ? -8.980 -7.354 14.714 1.00 97.25 82 LEU A CA 1
ATOM 657 C C . LEU A 1 82 ? -9.813 -7.678 15.956 1.00 97.25 82 LEU A C 1
ATOM 659 O O . LEU A 1 82 ? -9.858 -6.857 16.874 1.00 97.25 82 LEU A O 1
ATOM 663 N N . ASP A 1 83 ? -10.408 -8.871 16.006 1.00 97.19 83 ASP A N 1
ATOM 664 C CA . ASP A 1 83 ? -11.245 -9.332 17.119 1.00 97.19 83 ASP A CA 1
ATOM 665 C C . ASP A 1 83 ? -10.438 -9.401 18.430 1.00 97.19 83 ASP A C 1
ATOM 667 O O . ASP A 1 83 ? -10.855 -8.851 19.451 1.00 97.19 83 ASP A O 1
ATOM 671 N N . ASP A 1 84 ? -9.228 -9.975 18.388 1.00 97.94 84 ASP A N 1
ATOM 672 C CA . ASP A 1 84 ? -8.330 -10.126 19.547 1.00 97.94 84 ASP A CA 1
ATOM 673 C C . ASP A 1 84 ? -7.922 -8.776 20.179 1.00 97.94 84 ASP A C 1
ATOM 675 O O . ASP A 1 84 ? -7.511 -8.711 21.341 1.00 97.94 84 ASP A O 1
ATOM 679 N N . HIS A 1 85 ? -8.009 -7.682 19.420 1.00 97.69 85 HIS A N 1
ATOM 680 C CA . HIS A 1 85 ? -7.569 -6.354 19.842 1.00 97.69 85 HIS A CA 1
ATOM 681 C C . HIS A 1 85 ? -8.682 -5.305 19.862 1.00 97.69 85 HIS A C 1
ATOM 683 O O . HIS A 1 85 ? -8.407 -4.152 20.210 1.00 97.69 85 HIS A O 1
ATOM 689 N N . LEU A 1 86 ? -9.929 -5.672 19.555 1.00 96.56 86 LEU A N 1
ATOM 690 C CA . LEU A 1 86 ? -11.056 -4.742 19.489 1.00 96.56 86 LEU A CA 1
ATOM 691 C C . LEU A 1 86 ? -11.205 -3.949 20.796 1.00 96.56 86 LEU A C 1
ATOM 693 O O . LEU A 1 86 ? -11.180 -2.717 20.771 1.00 96.56 86 LEU A O 1
ATOM 697 N N . ALA A 1 87 ? -11.202 -4.655 21.932 1.00 97.19 87 ALA A N 1
ATOM 698 C CA . ALA A 1 87 ? -11.327 -4.093 23.278 1.00 97.19 87 ALA A CA 1
ATOM 699 C C . ALA A 1 87 ? -10.047 -3.421 23.825 1.00 97.19 87 ALA A C 1
ATOM 701 O O . ALA A 1 87 ? -10.062 -2.897 24.937 1.00 97.19 87 ALA A O 1
ATOM 702 N N . ASN A 1 88 ? -8.930 -3.433 23.086 1.00 97.56 88 ASN A N 1
ATOM 703 C CA . ASN A 1 88 ? -7.667 -2.838 23.529 1.00 97.56 88 ASN A CA 1
ATOM 704 C C . ASN A 1 88 ? -7.415 -1.471 22.853 1.00 97.56 88 ASN A C 1
ATOM 706 O O . ASN A 1 88 ? -6.856 -1.426 21.749 1.00 97.56 88 ASN A O 1
ATOM 710 N N . PRO A 1 89 ? -7.731 -0.338 23.513 1.00 96.19 89 PRO A N 1
ATOM 711 C CA . PRO A 1 89 ? -7.595 0.995 22.922 1.00 96.19 89 PRO A CA 1
ATOM 712 C C . PRO A 1 89 ? -6.138 1.457 22.753 1.00 96.19 89 PRO A C 1
ATOM 714 O O . PRO A 1 89 ? -5.895 2.497 22.128 1.00 96.19 89 PRO A O 1
ATOM 717 N N . ALA A 1 90 ? -5.161 0.724 23.302 1.00 97.38 90 ALA A N 1
ATOM 718 C CA . ALA A 1 90 ? -3.746 1.020 23.099 1.00 97.38 90 ALA A CA 1
ATOM 719 C C . ALA A 1 90 ? -3.292 0.665 21.674 1.00 97.38 90 ALA A C 1
ATOM 721 O O . ALA A 1 90 ? -2.416 1.348 21.138 1.00 97.38 90 ALA A O 1
ATOM 722 N N . VAL A 1 91 ? -3.914 -0.344 21.048 1.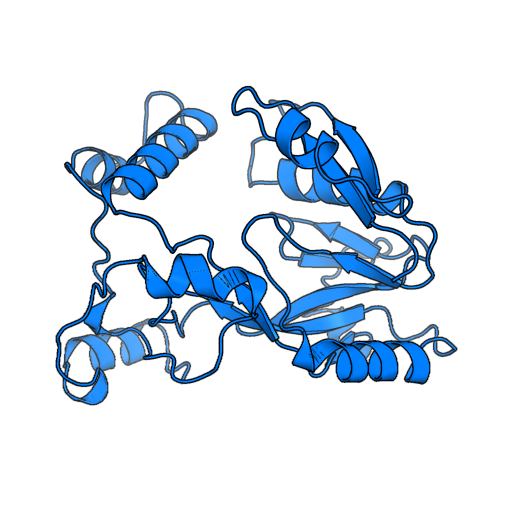00 98.38 91 VAL A N 1
ATOM 723 C CA . VAL A 1 91 ? -3.631 -0.746 19.664 1.00 98.38 91 VAL A CA 1
ATOM 724 C C . VAL A 1 91 ? -4.333 0.206 18.700 1.00 98.38 91 VAL A C 1
ATOM 726 O O . VAL A 1 91 ? -5.554 0.354 18.738 1.00 98.38 91 VAL A O 1
ATOM 729 N N . LEU A 1 92 ? -3.550 0.843 17.833 1.00 98.31 92 LEU A N 1
ATOM 730 C CA . LEU A 1 92 ? -4.000 1.829 16.851 1.00 98.31 92 LEU A CA 1
ATOM 731 C C . LEU A 1 92 ? -3.956 1.350 15.410 1.00 98.31 92 LEU A C 1
ATOM 733 O O . LEU A 1 92 ? -4.507 2.020 14.542 1.00 98.31 92 LEU A O 1
ATOM 737 N N . GLY A 1 93 ? -3.305 0.228 15.125 1.00 97.88 93 GLY A N 1
ATOM 738 C CA . GLY A 1 93 ? -3.279 -0.268 13.763 1.00 97.88 93 GLY A CA 1
ATOM 739 C C . GLY A 1 93 ? -2.524 -1.565 13.575 1.00 97.88 93 GLY A C 1
ATOM 740 O O . GLY A 1 93 ? -1.874 -2.083 14.488 1.00 97.88 93 GLY A O 1
ATOM 741 N N . PHE A 1 94 ? -2.599 -2.065 12.345 1.00 98.50 94 PHE A N 1
ATOM 742 C CA . PHE A 1 94 ? -1.988 -3.315 11.941 1.00 98.50 94 PHE A CA 1
ATOM 743 C C . PHE A 1 94 ? -1.103 -3.162 10.714 1.00 98.50 94 PHE A C 1
ATOM 745 O O . PHE A 1 94 ? -1.476 -2.549 9.710 1.00 98.50 94 PHE A O 1
ATOM 752 N N . THR A 1 95 ? 0.076 -3.774 10.798 1.00 97.94 95 THR A N 1
ATOM 753 C CA . THR A 1 95 ? 1.041 -3.847 9.701 1.00 97.94 95 THR A CA 1
ATOM 754 C C . THR A 1 95 ? 0.853 -5.099 8.870 1.00 97.94 95 THR A C 1
ATOM 756 O O . THR A 1 95 ? 0.766 -6.206 9.404 1.00 97.94 95 THR A O 1
ATOM 759 N N . PHE A 1 96 ? 0.919 -4.910 7.560 1.00 98.12 96 PHE A N 1
ATOM 760 C CA . PHE A 1 96 ? 0.883 -5.957 6.549 1.00 98.12 96 PHE A CA 1
ATOM 761 C C . PHE A 1 96 ? 2.280 -6.155 5.992 1.00 98.12 96 PHE A C 1
ATOM 763 O O . PHE A 1 96 ? 3.039 -5.19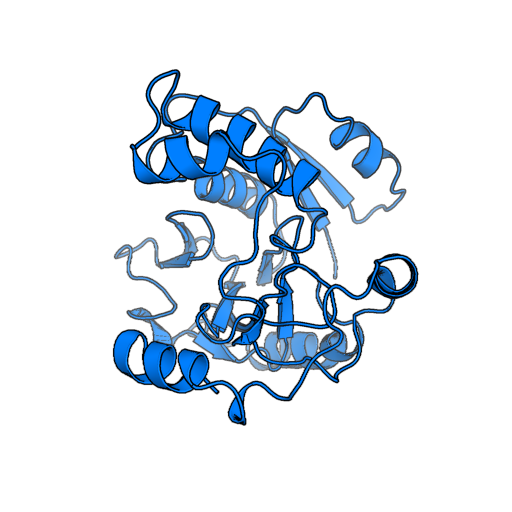0 5.898 1.00 98.12 96 PHE A O 1
ATOM 770 N N . ARG A 1 97 ? 2.632 -7.389 5.626 1.00 96.88 97 ARG A N 1
ATOM 771 C CA . ARG A 1 97 ? 3.813 -7.615 4.781 1.00 96.88 97 ARG A CA 1
ATOM 772 C C . ARG A 1 97 ? 3.522 -7.146 3.361 1.00 96.88 97 ARG A C 1
ATOM 774 O O . ARG A 1 97 ? 2.375 -7.212 2.943 1.00 96.88 97 ARG A O 1
ATOM 781 N N . TYR A 1 98 ? 4.548 -6.739 2.627 1.00 96.88 98 TYR A N 1
ATOM 782 C CA . TYR A 1 98 ? 4.413 -6.286 1.245 1.00 96.88 98 TYR A CA 1
ATOM 783 C C . TYR A 1 98 ? 5.147 -7.181 0.262 1.00 96.88 98 TYR A C 1
ATOM 785 O O . TYR A 1 98 ? 6.304 -7.551 0.471 1.00 96.88 98 TYR A O 1
ATOM 793 N N . LEU A 1 99 ? 4.464 -7.474 -0.841 1.00 97.31 99 LEU A N 1
ATOM 794 C CA . LEU A 1 99 ? 5.050 -8.012 -2.057 1.00 97.31 99 LEU A CA 1
ATOM 795 C C . LEU A 1 99 ? 4.915 -6.958 -3.151 1.00 97.31 99 LEU A C 1
ATOM 797 O O . LEU A 1 99 ? 3.831 -6.743 -3.688 1.00 97.31 99 LEU A O 1
ATOM 801 N N . HIS A 1 100 ? 6.025 -6.291 -3.459 1.00 96.69 100 HIS A N 1
ATOM 802 C CA . HIS A 1 100 ? 6.096 -5.305 -4.532 1.00 96.69 100 HIS A CA 1
ATOM 803 C C . HIS A 1 100 ? 6.439 -6.001 -5.839 1.00 96.69 100 HIS A C 1
ATOM 805 O O . HIS A 1 100 ? 7.608 -6.304 -6.073 1.00 96.69 100 HIS A O 1
ATOM 811 N N . PHE A 1 101 ? 5.447 -6.274 -6.677 1.00 95.69 101 PHE A N 1
ATOM 812 C CA . PHE A 1 101 ? 5.689 -6.861 -7.991 1.00 95.69 101 PHE A CA 1
ATOM 813 C C . PHE A 1 101 ? 6.341 -5.842 -8.923 1.00 95.69 101 PHE A C 1
ATOM 815 O O . PHE A 1 101 ? 6.025 -4.658 -8.850 1.00 95.69 101 PHE A O 1
ATOM 822 N N . TYR A 1 102 ? 7.264 -6.290 -9.774 1.00 92.25 102 TYR A N 1
ATOM 823 C CA . TYR A 1 102 ? 8.094 -5.424 -10.610 1.00 92.25 102 TYR A CA 1
ATOM 824 C C . TYR A 1 102 ? 8.197 -5.975 -12.032 1.00 92.25 102 TYR A C 1
ATOM 826 O O . TYR A 1 102 ? 8.748 -7.054 -12.251 1.00 92.25 102 TYR A O 1
ATOM 834 N N . GLY A 1 103 ? 7.648 -5.233 -12.996 1.00 90.75 103 GLY A N 1
ATOM 835 C CA . GLY A 1 103 ? 7.601 -5.592 -14.415 1.00 90.75 103 GLY A CA 1
ATOM 836 C C . GLY A 1 103 ? 6.571 -6.668 -14.755 1.00 90.75 103 GLY A C 1
ATOM 837 O O . GLY A 1 103 ? 5.796 -6.501 -15.696 1.00 90.75 103 GLY A O 1
ATOM 838 N N . ASP A 1 104 ? 6.515 -7.746 -13.973 1.00 92.12 104 ASP A N 1
ATOM 839 C CA . ASP A 1 104 ? 5.553 -8.833 -14.134 1.00 92.12 104 ASP A CA 1
ATOM 840 C C . ASP A 1 104 ? 5.019 -9.374 -12.801 1.00 92.12 104 ASP A C 1
ATOM 842 O O . ASP A 1 104 ? 5.411 -8.956 -11.712 1.00 92.12 104 ASP A O 1
ATOM 846 N N . TYR A 1 105 ? 4.106 -10.339 -12.899 1.00 93.88 105 TYR A N 1
ATOM 847 C CA . TYR A 1 105 ? 3.495 -11.002 -11.750 1.00 93.88 105 TYR A CA 1
ATOM 848 C C . TYR A 1 105 ? 4.404 -12.046 -11.078 1.00 93.88 105 TYR A C 1
ATOM 850 O O . TYR A 1 105 ? 4.044 -12.590 -10.050 1.00 93.88 105 TYR A O 1
ATOM 858 N N . ARG A 1 106 ? 5.587 -12.364 -11.608 1.00 92.69 106 ARG A N 1
ATOM 859 C CA . ARG A 1 106 ? 6.455 -13.442 -11.085 1.00 92.69 106 ARG A CA 1
ATOM 860 C C . ARG A 1 106 ? 7.717 -12.908 -10.414 1.00 92.69 106 ARG A C 1
ATOM 862 O O . ARG A 1 106 ? 8.541 -13.690 -9.938 1.00 92.69 106 ARG A O 1
ATOM 869 N N . THR A 1 107 ? 7.867 -11.592 -10.361 1.00 93.06 107 THR A N 1
ATOM 870 C CA . THR A 1 107 ? 9.088 -10.918 -9.936 1.00 93.06 107 THR A CA 1
ATOM 871 C C . THR A 1 107 ? 8.747 -9.861 -8.903 1.00 93.06 107 THR A C 1
ATOM 873 O O . THR A 1 107 ? 7.879 -9.026 -9.129 1.00 93.06 107 THR A O 1
ATOM 876 N N . THR A 1 108 ? 9.427 -9.892 -7.758 1.00 94.56 108 THR A N 1
ATOM 877 C CA . THR A 1 108 ? 9.228 -8.933 -6.668 1.00 94.56 108 THR A CA 1
ATOM 878 C C . THR A 1 108 ? 10.499 -8.151 -6.368 1.00 94.56 108 THR A C 1
ATOM 880 O O . THR A 1 108 ? 11.608 -8.692 -6.414 1.00 94.56 108 THR A O 1
ATOM 883 N N . ASN A 1 109 ? 10.332 -6.870 -6.046 1.00 94.25 109 ASN A N 1
ATOM 884 C CA . ASN A 1 109 ? 11.407 -5.983 -5.637 1.00 94.25 109 ASN A CA 1
ATOM 885 C C . ASN A 1 109 ? 11.708 -6.152 -4.138 1.00 94.25 109 ASN A C 1
ATOM 887 O O . ASN A 1 109 ? 10.889 -5.744 -3.310 1.00 94.25 109 ASN A O 1
ATOM 891 N N . PRO A 1 110 ? 12.874 -6.717 -3.762 1.00 93.12 110 PRO A N 1
ATOM 892 C CA . PRO A 1 110 ? 13.219 -6.925 -2.361 1.00 93.12 110 PRO A CA 1
ATOM 893 C C . PRO A 1 110 ? 13.628 -5.629 -1.647 1.00 93.12 110 PRO A C 1
ATOM 895 O O . PRO A 1 110 ? 13.676 -5.616 -0.425 1.00 93.12 110 PRO A O 1
ATOM 898 N N . TRP A 1 111 ? 13.928 -4.542 -2.366 1.00 93.62 111 TRP A N 1
ATOM 899 C CA . TRP A 1 111 ? 14.376 -3.280 -1.764 1.00 93.62 111 TRP A CA 1
ATOM 900 C C . TRP A 1 111 ? 13.243 -2.305 -1.425 1.00 93.62 111 TRP A C 1
ATOM 902 O O . TRP A 1 111 ? 13.507 -1.272 -0.811 1.00 93.62 111 TRP A O 1
ATOM 912 N N . GLY A 1 112 ? 11.995 -2.629 -1.782 1.00 89.88 112 GLY A N 1
ATOM 913 C CA . GLY A 1 112 ? 10.820 -1.889 -1.314 1.00 89.88 112 GLY A CA 1
ATOM 914 C C . GLY A 1 112 ? 10.623 -1.998 0.204 1.00 89.88 112 GLY A C 1
ATOM 915 O O . GLY A 1 112 ? 11.330 -2.731 0.904 1.00 89.88 112 GLY A O 1
ATOM 916 N N . TYR A 1 113 ? 9.651 -1.264 0.743 1.00 91.38 113 TYR A N 1
ATOM 917 C CA . TYR A 1 113 ? 9.313 -1.408 2.156 1.00 91.38 113 TYR A CA 1
ATOM 918 C C . TYR A 1 113 ? 8.679 -2.784 2.401 1.00 91.38 113 TYR A C 1
ATOM 920 O O . TYR A 1 113 ? 7.810 -3.235 1.672 1.00 91.38 113 TYR A O 1
ATOM 928 N N . HIS A 1 114 ? 9.100 -3.490 3.448 1.00 93.06 114 HIS A N 1
ATOM 929 C CA . HIS A 1 114 ? 8.571 -4.838 3.702 1.00 93.06 114 HIS A CA 1
ATOM 930 C C . HIS A 1 114 ? 7.259 -4.832 4.472 1.00 93.06 114 HIS A C 1
ATOM 932 O O . HIS A 1 114 ? 6.568 -5.852 4.509 1.00 93.06 114 HIS A O 1
ATOM 938 N N . ARG A 1 115 ? 6.959 -3.728 5.161 1.00 94.94 115 ARG A N 1
ATOM 939 C CA . ARG A 1 115 ? 5.777 -3.592 6.001 1.00 94.94 115 ARG A CA 1
ATOM 940 C C . ARG A 1 115 ? 5.231 -2.178 5.938 1.00 94.94 115 ARG A C 1
ATOM 942 O O . ARG A 1 115 ? 6.009 -1.233 5.991 1.00 94.94 115 ARG A O 1
ATOM 949 N N . ALA A 1 116 ? 3.911 -2.059 5.921 1.00 96.19 116 ALA A N 1
ATOM 950 C CA . ALA A 1 116 ? 3.222 -0.791 6.120 1.00 96.19 116 ALA A CA 1
ATOM 951 C C . ALA A 1 116 ? 1.942 -1.007 6.931 1.00 96.19 116 ALA A C 1
ATOM 953 O O . ALA A 1 116 ? 1.371 -2.103 6.926 1.00 96.19 116 ALA A O 1
ATOM 954 N N . VAL A 1 117 ? 1.512 0.027 7.657 1.00 97.50 117 VAL A N 1
ATOM 955 C CA . VAL A 1 117 ? 0.207 0.017 8.334 1.00 97.50 117 VAL A CA 1
ATOM 956 C C . VAL A 1 117 ? -0.874 0.170 7.272 1.00 97.50 117 VAL A C 1
ATOM 958 O O . VAL A 1 117 ? -0.797 1.072 6.438 1.00 97.50 117 VAL A O 1
ATOM 961 N N . ARG A 1 118 ? -1.854 -0.734 7.291 1.00 97.44 118 ARG A N 1
ATOM 962 C CA . ARG A 1 118 ? -3.018 -0.682 6.394 1.00 97.44 118 ARG A CA 1
ATOM 963 C C . ARG A 1 118 ? -4.345 -0.819 7.101 1.00 97.44 118 ARG A C 1
ATOM 965 O O . ARG A 1 118 ? -5.350 -0.458 6.517 1.00 97.44 118 ARG A O 1
ATOM 972 N N . ILE A 1 119 ? -4.362 -1.271 8.349 1.00 97.88 119 ILE A N 1
ATOM 973 C CA . ILE A 1 119 ? -5.552 -1.129 9.183 1.00 97.88 119 ILE A CA 1
ATOM 974 C C . ILE A 1 119 ? -5.236 -0.139 10.281 1.00 97.88 119 ILE A C 1
ATOM 976 O O . ILE A 1 119 ? -4.189 -0.253 10.918 1.00 97.88 119 ILE A O 1
ATOM 980 N N . ILE A 1 120 ? -6.141 0.801 10.507 1.00 98.00 120 ILE A N 1
ATOM 981 C CA . ILE A 1 120 ? -6.070 1.746 11.614 1.00 98.00 120 ILE A CA 1
ATOM 982 C C . ILE A 1 120 ? -7.343 1.684 12.448 1.00 98.00 120 ILE A C 1
ATOM 984 O O . ILE A 1 120 ? -8.410 1.320 11.953 1.00 98.00 120 ILE A O 1
ATOM 988 N N . ARG A 1 121 ? -7.227 2.040 13.725 1.00 97.69 121 ARG A N 1
ATOM 989 C CA . ARG A 1 121 ? -8.391 2.244 14.582 1.00 97.69 121 ARG A CA 1
ATOM 990 C C . ARG A 1 121 ? -9.114 3.514 14.146 1.00 97.69 121 ARG A C 1
ATOM 992 O O . ARG A 1 121 ? -8.492 4.571 14.042 1.00 97.69 121 ARG A O 1
ATOM 999 N N . ASN A 1 122 ? -10.414 3.407 13.917 1.00 96.75 122 ASN A N 1
ATOM 1000 C CA . ASN A 1 122 ? -11.248 4.500 13.440 1.00 96.75 122 ASN A CA 1
ATOM 1001 C C . ASN A 1 122 ? -11.897 5.259 14.609 1.00 96.75 122 ASN A C 1
ATOM 1003 O O . ASN A 1 122 ? -13.111 5.299 14.765 1.00 96.75 122 ASN A O 1
ATOM 1007 N N . ASP A 1 123 ? -11.070 5.840 15.476 1.00 95.75 123 ASP A N 1
ATOM 1008 C CA . ASP A 1 123 ? -11.520 6.641 16.627 1.00 95.75 123 ASP A CA 1
ATOM 1009 C C . ASP A 1 123 ? -11.097 8.115 16.521 1.00 95.75 123 ASP A C 1
ATOM 1011 O O . ASP A 1 123 ? -11.048 8.851 17.507 1.00 95.75 123 ASP A O 1
ATOM 1015 N N . GLY A 1 124 ? -10.734 8.539 15.309 1.00 95.94 124 GLY A N 1
ATOM 1016 C CA . GLY A 1 124 ? -10.331 9.904 14.995 1.00 95.94 124 GLY A CA 1
ATOM 1017 C C . GLY A 1 124 ? -8.915 10.290 15.430 1.00 95.94 124 GLY A C 1
ATOM 1018 O O . GLY A 1 124 ? -8.471 11.376 15.049 1.00 95.94 124 GLY A O 1
ATOM 1019 N N . ARG A 1 125 ? -8.177 9.439 16.163 1.00 96.94 125 ARG A N 1
ATOM 1020 C CA . ARG A 1 125 ? -6.808 9.741 16.632 1.00 96.94 125 ARG A CA 1
ATOM 1021 C C . ARG A 1 125 ? -5.744 9.626 15.542 1.00 96.94 125 ARG A C 1
ATOM 1023 O O . ARG A 1 125 ? -4.682 10.234 15.669 1.00 96.94 125 ARG A O 1
ATOM 1030 N N . VAL A 1 126 ? -6.006 8.834 14.507 1.00 97.56 126 VAL A N 1
ATOM 1031 C CA . VAL A 1 126 ? -5.063 8.516 13.427 1.00 97.56 126 VAL A CA 1
ATOM 1032 C C . VAL A 1 126 ? -5.515 9.180 12.127 1.00 97.56 126 VAL A C 1
ATOM 1034 O O . VAL A 1 126 ? -6.712 9.292 11.872 1.00 97.56 126 VAL A O 1
ATOM 1037 N N . GLU A 1 127 ? -4.565 9.618 11.304 1.00 96.31 127 GLU A N 1
ATOM 1038 C CA . GLU A 1 127 ? -4.819 10.071 9.930 1.00 96.31 127 GLU A CA 1
ATOM 1039 C C . GLU A 1 127 ? -3.706 9.629 8.977 1.00 96.31 127 GLU A C 1
ATOM 1041 O O . GLU A 1 127 ? -2.589 9.312 9.401 1.00 96.31 127 GLU A O 1
ATOM 1046 N N . SER A 1 128 ? -4.041 9.565 7.688 1.00 95.88 128 SER A N 1
ATOM 1047 C CA . SER A 1 128 ? -3.092 9.311 6.608 1.00 95.88 128 SER A CA 1
ATOM 1048 C C . SER A 1 128 ? -2.185 10.519 6.412 1.00 95.88 128 SER A C 1
ATOM 1050 O O . SER A 1 128 ? -2.622 11.665 6.549 1.00 95.88 128 SER A O 1
ATOM 1052 N N . CYS A 1 129 ? -0.927 10.260 6.068 1.00 91.88 129 CYS A N 1
ATOM 1053 C CA . CYS A 1 129 ? 0.090 11.288 5.916 1.00 91.88 129 CYS A CA 1
ATOM 1054 C C . CYS A 1 129 ? 1.075 10.993 4.779 1.00 91.88 129 CYS A C 1
ATOM 1056 O O . CYS A 1 129 ? 1.131 9.882 4.246 1.00 91.88 129 CYS A O 1
ATOM 1058 N N . GLY A 1 130 ? 1.848 12.016 4.400 1.00 86.88 130 GLY A N 1
ATOM 1059 C CA . GLY A 1 130 ? 2.821 11.936 3.310 1.00 86.88 130 GLY A CA 1
ATOM 1060 C C . GLY A 1 130 ? 2.160 11.591 1.974 1.00 86.88 130 GLY A C 1
ATOM 1061 O O . GLY A 1 130 ? 1.119 12.149 1.624 1.00 86.88 130 GLY A O 1
ATOM 1062 N N . ASP A 1 131 ? 2.743 10.624 1.271 1.00 83.75 131 ASP A N 1
ATOM 1063 C CA . ASP A 1 131 ? 2.277 10.063 -0.004 1.00 83.75 131 ASP A CA 1
ATOM 1064 C C . ASP A 1 131 ? 1.162 9.005 0.150 1.00 83.75 131 ASP A C 1
ATOM 1066 O O . ASP A 1 131 ? 0.914 8.219 -0.762 1.00 83.75 131 ASP A O 1
ATOM 1070 N N . ALA A 1 132 ? 0.487 8.987 1.305 1.00 86.81 132 ALA A N 1
ATOM 1071 C CA . ALA A 1 132 ? -0.538 8.022 1.709 1.00 86.81 132 ALA A CA 1
ATOM 1072 C C . ALA A 1 132 ? -0.055 6.592 1.992 1.00 86.81 132 ALA A C 1
ATOM 1074 O O . ALA A 1 132 ? -0.872 5.711 2.255 1.00 86.81 132 ALA A O 1
ATOM 1075 N N . VAL A 1 133 ? 1.254 6.329 2.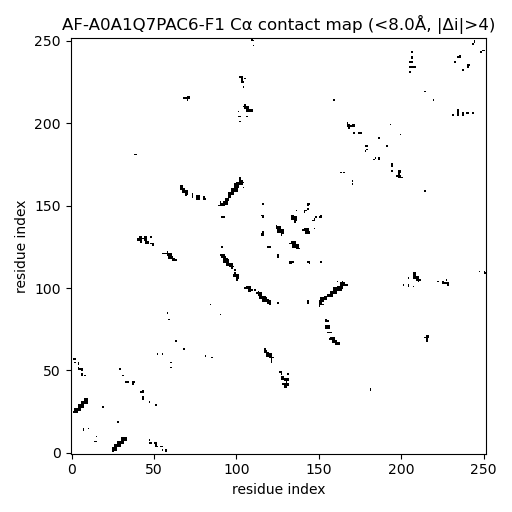029 1.00 87.69 133 VAL A N 1
ATOM 1076 C CA . VAL A 1 133 ? 1.763 5.031 2.509 1.00 87.69 133 VAL A CA 1
ATOM 1077 C C . VAL A 1 133 ? 1.713 4.943 4.041 1.00 87.69 133 VAL A C 1
ATOM 1079 O O . VAL A 1 133 ? 1.593 3.847 4.607 1.00 87.69 133 VAL A O 1
ATOM 1082 N N . GLY A 1 134 ? 1.823 6.090 4.716 1.00 91.69 134 GLY A N 1
ATOM 1083 C CA . GLY A 1 134 ? 1.944 6.220 6.163 1.00 91.69 134 GLY A CA 1
ATOM 1084 C C . GLY A 1 134 ? 0.664 6.657 6.874 1.00 91.69 134 GLY A C 1
ATOM 1085 O O . GLY A 1 134 ? -0.250 7.231 6.286 1.00 91.69 134 GLY A O 1
ATOM 1086 N N . PHE A 1 135 ? 0.653 6.411 8.184 1.00 96.88 135 PHE A N 1
ATOM 1087 C CA . PHE A 1 135 ? -0.319 6.961 9.125 1.00 96.88 135 PHE A CA 1
ATOM 1088 C C . PHE A 1 135 ? 0.427 7.489 10.349 1.00 96.88 135 PHE A C 1
ATOM 1090 O O . PHE A 1 135 ? 1.385 6.848 10.807 1.00 96.88 135 PHE A O 1
ATOM 1097 N N . TRP A 1 136 ? -0.023 8.611 10.903 1.00 96.94 136 TRP A N 1
ATOM 1098 C CA . TRP A 1 136 ? 0.511 9.166 12.146 1.00 96.94 136 TRP A CA 1
ATOM 1099 C C . TRP A 1 136 ? -0.572 9.337 13.210 1.00 96.94 136 TRP A C 1
ATOM 1101 O O . TRP A 1 136 ? -1.772 9.302 12.927 1.00 96.94 136 TRP A O 1
ATOM 1111 N N . LEU A 1 137 ? -0.140 9.531 14.452 1.00 97.50 137 LEU A N 1
ATOM 1112 C CA . LEU A 1 137 ? -1.009 9.973 15.533 1.00 97.50 137 LEU A CA 1
ATOM 1113 C C . LEU A 1 137 ? -1.181 11.494 15.445 1.00 97.50 137 LEU A C 1
ATOM 1115 O O . LEU A 1 137 ? -0.197 12.221 15.488 1.00 97.50 137 LEU A O 1
ATOM 1119 N N . LYS A 1 138 ? -2.416 12.001 15.371 1.00 96.69 138 LYS A N 1
ATOM 1120 C CA . LYS A 1 138 ? -2.676 13.449 15.229 1.00 96.69 138 LYS A CA 1
ATOM 1121 C C . LYS A 1 138 ? -2.091 14.295 16.361 1.00 96.69 138 LYS A C 1
ATOM 1123 O O . LYS A 1 138 ? -1.715 15.436 16.136 1.00 96.69 138 LYS A O 1
ATOM 1128 N N . ALA A 1 139 ? -2.031 13.734 17.571 1.00 96.62 139 ALA A N 1
ATOM 1129 C CA . ALA A 1 139 ? -1.611 14.451 18.774 1.00 96.62 139 ALA A CA 1
ATOM 1130 C C . ALA A 1 139 ? -0.161 14.961 18.708 1.00 96.62 139 ALA A C 1
ATOM 1132 O O . ALA A 1 139 ? 0.133 16.010 19.270 1.00 96.62 139 ALA A O 1
ATOM 1133 N N . ASP A 1 140 ? 0.729 14.226 18.038 1.00 96.75 140 ASP A N 1
ATOM 1134 C CA . ASP A 1 140 ? 2.154 14.561 17.939 1.00 96.75 140 ASP A CA 1
ATOM 1135 C C . ASP A 1 140 ? 2.728 14.422 16.521 1.00 96.75 140 ASP A C 1
ATOM 1137 O O . ASP A 1 140 ? 3.924 14.616 16.316 1.00 96.75 140 ASP A O 1
ATOM 1141 N N . GLN A 1 141 ? 1.886 14.069 15.545 1.00 95.50 141 GLN A N 1
ATOM 1142 C CA . GLN A 1 141 ? 2.252 13.779 14.155 1.00 95.50 141 GLN A CA 1
ATOM 1143 C C . GLN A 1 141 ? 3.355 12.710 14.026 1.00 95.50 141 GLN A C 1
ATOM 1145 O O . GLN A 1 141 ? 4.040 12.606 13.006 1.00 95.50 141 GLN A O 1
ATOM 1150 N N . GLY A 1 142 ? 3.512 11.864 15.048 1.00 96.12 142 GLY A N 1
ATOM 1151 C CA . GLY A 1 142 ? 4.439 10.744 15.055 1.00 96.12 142 GLY A CA 1
ATOM 1152 C C . GLY A 1 142 ? 3.920 9.591 14.201 1.00 96.12 142 GLY A C 1
ATOM 1153 O O . GLY A 1 142 ? 2.796 9.118 14.383 1.00 96.12 142 GLY A O 1
ATOM 1154 N N . TYR A 1 143 ? 4.747 9.088 13.284 1.00 96.00 143 TYR A N 1
ATOM 1155 C CA . TYR A 1 143 ? 4.400 7.937 12.448 1.00 96.00 143 TYR A CA 1
ATOM 1156 C C . TYR A 1 143 ? 4.121 6.696 13.303 1.00 96.00 143 TYR A C 1
ATOM 1158 O O . TYR A 1 143 ? 4.916 6.319 14.168 1.00 96.00 143 TYR A O 1
ATOM 1166 N N . LEU A 1 144 ? 3.032 5.986 13.003 1.00 96.44 144 LEU A N 1
ATOM 1167 C CA . LEU A 1 144 ? 2.684 4.747 13.705 1.00 96.44 144 LEU A CA 1
ATOM 1168 C C . LEU A 1 144 ? 3.733 3.647 13.506 1.00 96.44 144 LEU A C 1
ATOM 1170 O O . LEU A 1 144 ? 3.949 2.810 14.373 1.00 96.44 144 LEU A O 1
ATOM 1174 N N . GLN A 1 145 ? 4.393 3.642 12.352 1.00 91.19 145 GLN A N 1
ATOM 1175 C CA . GLN A 1 145 ? 5.326 2.586 11.952 1.00 91.19 145 GLN A CA 1
ATOM 1176 C C . GLN A 1 145 ? 6.710 2.736 12.596 1.00 91.19 145 GLN A C 1
ATOM 1178 O O . GLN A 1 145 ? 7.478 1.774 12.612 1.00 91.19 145 GLN A O 1
ATOM 1183 N N . THR A 1 146 ? 7.033 3.920 13.122 1.00 93.25 146 THR A N 1
ATOM 1184 C CA . THR A 1 146 ? 8.347 4.235 13.695 1.00 93.25 146 THR A CA 1
ATOM 1185 C C . THR A 1 146 ? 8.215 4.771 15.118 1.00 93.25 146 THR A C 1
ATOM 1187 O O . THR A 1 146 ? 8.654 4.095 16.047 1.00 93.25 146 THR A O 1
ATOM 1190 N N . THR A 1 147 ? 7.577 5.930 15.298 1.00 96.69 147 THR A N 1
ATOM 1191 C CA . THR A 1 147 ? 7.417 6.614 16.591 1.00 96.69 147 THR A CA 1
ATOM 1192 C C . THR A 1 147 ? 6.513 5.836 17.546 1.00 96.69 147 THR A C 1
ATOM 1194 O O . THR A 1 147 ? 6.924 5.551 18.664 1.00 96.69 147 THR A O 1
ATOM 1197 N N . HIS A 1 148 ? 5.327 5.415 17.090 1.00 97.06 148 HIS A N 1
ATOM 1198 C CA . HIS A 1 148 ? 4.327 4.707 17.916 1.00 97.06 148 HIS A CA 1
ATOM 1199 C C . HIS A 1 148 ? 4.252 3.208 17.608 1.00 97.06 148 HIS A C 1
ATOM 1201 O O . HIS A 1 148 ? 3.175 2.605 17.595 1.00 97.06 148 HIS A O 1
ATOM 1207 N N . LYS A 1 149 ? 5.401 2.588 17.315 1.00 96.38 149 LYS A N 1
ATOM 1208 C CA . LYS A 1 149 ? 5.484 1.177 16.892 1.00 96.38 149 LYS A CA 1
ATOM 1209 C C . LYS A 1 149 ? 4.902 0.193 17.915 1.00 96.38 149 LYS A C 1
ATOM 1211 O O . LYS A 1 149 ? 4.416 -0.872 17.546 1.00 96.38 149 LYS A O 1
ATOM 1216 N N . ASP A 1 150 ? 4.941 0.541 19.198 1.00 97.12 150 ASP A N 1
ATOM 1217 C CA . ASP A 1 150 ? 4.390 -0.219 20.325 1.00 97.12 150 ASP A CA 1
ATOM 1218 C C . ASP A 1 150 ? 2.854 -0.272 20.311 1.00 97.12 150 ASP A C 1
ATOM 1220 O O . ASP A 1 150 ? 2.256 -1.179 20.898 1.00 97.12 150 ASP A O 1
ATOM 1224 N N . ARG A 1 151 ? 2.216 0.638 19.570 1.00 98.00 151 ARG A N 1
ATOM 1225 C CA . ARG A 1 151 ? 0.764 0.719 19.370 1.00 98.00 151 ARG A CA 1
ATOM 1226 C C . ARG A 1 151 ? 0.297 0.004 18.106 1.00 98.00 151 ARG A C 1
ATOM 1228 O O . ARG A 1 151 ? -0.890 0.016 17.794 1.00 98.00 151 ARG A O 1
ATOM 1235 N N . VAL A 1 152 ? 1.208 -0.639 17.382 1.00 98.12 152 VAL A N 1
ATOM 1236 C CA . VAL A 1 152 ? 0.918 -1.353 16.138 1.00 98.12 152 VAL A CA 1
ATOM 1237 C C . VAL A 1 152 ? 1.146 -2.849 16.325 1.00 98.12 152 VAL A C 1
ATOM 1239 O O . VAL A 1 152 ? 2.059 -3.280 17.033 1.00 98.12 152 VAL A O 1
ATOM 1242 N N . ARG A 1 153 ? 0.303 -3.675 15.707 1.00 98.19 153 ARG A N 1
ATOM 1243 C CA . ARG A 1 153 ? 0.428 -5.141 15.726 1.00 98.19 153 ARG A CA 1
ATOM 1244 C C . ARG A 1 153 ? 0.598 -5.694 14.308 1.00 98.19 153 ARG A C 1
ATOM 1246 O O . ARG A 1 153 ? 0.276 -5.017 13.335 1.00 98.19 153 ARG A O 1
ATOM 1253 N N . PRO A 1 154 ? 1.184 -6.881 14.115 1.00 97.75 154 PRO A N 1
ATOM 1254 C CA . PRO A 1 154 ? 1.146 -7.536 12.812 1.00 97.75 154 PRO A CA 1
ATOM 1255 C C . PRO A 1 154 ? -0.280 -8.026 12.516 1.00 97.75 154 PRO A C 1
ATOM 1257 O O . PRO A 1 154 ? -0.896 -8.635 13.380 1.00 97.75 154 PRO A O 1
ATOM 1260 N N . SER A 1 155 ? -0.788 -7.814 11.297 1.00 97.81 155 SER A N 1
ATOM 1261 C CA . SER A 1 155 ? -2.064 -8.418 10.868 1.00 97.81 155 SER A CA 1
ATOM 1262 C C . SER A 1 155 ? -1.943 -9.913 10.562 1.00 97.81 155 SER A C 1
ATOM 1264 O O . SER A 1 155 ? -2.950 -10.585 10.406 1.00 97.81 155 SER A O 1
ATOM 1266 N N . GLY A 1 156 ? -0.716 -10.419 10.392 1.00 97.06 156 GLY A N 1
ATOM 1267 C CA . GLY A 1 156 ? -0.442 -11.762 9.864 1.00 97.06 156 GLY A CA 1
ATOM 1268 C C . GLY A 1 156 ? -0.566 -11.875 8.338 1.00 97.06 156 GLY A C 1
ATOM 1269 O O . GLY A 1 156 ? -0.040 -12.822 7.761 1.00 97.06 156 GLY A O 1
ATOM 1270 N N . ALA A 1 157 ? -1.156 -10.877 7.682 1.00 97.69 157 ALA A N 1
ATOM 1271 C CA . ALA A 1 157 ? -1.480 -10.892 6.263 1.00 97.69 157 ALA A CA 1
ATOM 1272 C C . ALA A 1 157 ? -0.438 -10.199 5.371 1.00 97.69 157 ALA A C 1
ATOM 1274 O O . ALA A 1 157 ? 0.476 -9.496 5.834 1.00 97.69 157 ALA A O 1
ATOM 1275 N N . THR A 1 158 ? -0.588 -10.402 4.063 1.00 97.44 158 THR A N 1
ATOM 1276 C CA . THR A 1 158 ? 0.308 -9.886 3.026 1.00 97.44 158 THR A CA 1
ATOM 1277 C C . THR A 1 158 ? -0.469 -9.078 1.987 1.00 97.44 158 THR A C 1
ATOM 1279 O O . THR A 1 158 ? -1.430 -9.563 1.399 1.00 97.44 158 THR A O 1
ATOM 1282 N N . MET A 1 159 ? -0.026 -7.846 1.740 1.00 97.88 159 MET A N 1
ATOM 1283 C CA . MET A 1 159 ? -0.517 -7.000 0.660 1.00 97.88 159 MET A CA 1
ATOM 1284 C C . MET A 1 159 ? 0.276 -7.269 -0.621 1.00 97.88 159 MET A C 1
ATOM 1286 O O . MET A 1 159 ? 1.512 -7.215 -0.628 1.00 97.88 159 MET A O 1
ATOM 1290 N N . TYR A 1 160 ? -0.442 -7.545 -1.706 1.00 98.31 160 TYR A N 1
ATOM 1291 C CA . TYR A 1 160 ? 0.121 -7.739 -3.036 1.00 98.31 160 TYR A CA 1
ATOM 1292 C C . TYR A 1 160 ? 0.008 -6.421 -3.792 1.00 98.31 160 TYR A C 1
ATOM 1294 O O . TYR A 1 160 ? -1.095 -5.990 -4.111 1.00 98.31 160 TYR A O 1
ATOM 1302 N N . HIS A 1 161 ? 1.139 -5.780 -4.064 1.00 97.38 161 HIS A N 1
ATOM 1303 C CA . HIS A 1 161 ? 1.185 -4.463 -4.686 1.00 97.38 161 HIS A CA 1
ATOM 1304 C C . HIS A 1 161 ? 1.715 -4.583 -6.122 1.00 97.38 161 HIS A C 1
ATOM 1306 O O . HIS A 1 161 ? 2.860 -4.982 -6.347 1.00 97.38 161 HIS A O 1
ATOM 1312 N N . TYR A 1 162 ? 0.871 -4.237 -7.095 1.00 96.25 162 TYR A N 1
ATOM 1313 C CA . TYR A 1 162 ? 1.095 -4.431 -8.530 1.00 96.25 162 TYR A CA 1
ATOM 1314 C C . TYR A 1 162 ? 1.384 -3.131 -9.297 1.00 96.25 162 TYR A C 1
ATOM 1316 O O . TYR A 1 162 ? 1.330 -3.127 -10.527 1.00 96.25 162 TYR A O 1
ATOM 1324 N N . GLY A 1 163 ? 1.723 -2.032 -8.612 1.00 90.00 163 GLY A N 1
ATOM 1325 C CA . GLY A 1 163 ? 1.877 -0.705 -9.225 1.00 90.00 163 GLY A CA 1
ATOM 1326 C C . GLY A 1 163 ? 2.911 -0.611 -10.358 1.00 90.00 163 GLY A C 1
ATOM 1327 O O . GLY A 1 163 ? 2.806 0.270 -11.218 1.00 90.00 163 GLY A O 1
ATOM 1328 N N . TRP A 1 164 ? 3.866 -1.548 -10.399 1.00 90.12 164 TRP A N 1
ATOM 1329 C CA . TRP A 1 164 ? 4.922 -1.657 -11.415 1.00 90.12 164 TRP A CA 1
ATOM 1330 C C . TRP A 1 164 ? 4.702 -2.783 -12.439 1.00 90.12 164 TRP A C 1
ATOM 1332 O O . TRP A 1 164 ? 5.587 -3.042 -13.254 1.00 90.12 164 TRP A O 1
ATOM 1342 N N . VAL A 1 165 ? 3.553 -3.467 -12.421 1.00 91.44 165 VAL A N 1
ATOM 1343 C CA . VAL A 1 165 ? 3.233 -4.538 -13.379 1.00 91.44 165 VAL A CA 1
ATOM 1344 C C . VAL A 1 165 ? 2.459 -3.963 -14.559 1.00 91.44 165 VAL A C 1
ATOM 1346 O O . VAL A 1 165 ? 1.229 -3.902 -14.551 1.00 91.44 165 VAL A O 1
ATOM 1349 N N . LYS A 1 166 ? 3.199 -3.490 -15.563 1.00 86.94 166 LYS A N 1
ATOM 1350 C CA . LYS A 1 166 ? 2.668 -2.908 -16.802 1.00 86.94 166 LYS A CA 1
ATOM 1351 C C . LYS A 1 166 ? 3.634 -3.155 -17.957 1.00 86.94 166 LYS A C 1
ATOM 1353 O O . LYS A 1 166 ? 4.846 -3.213 -17.746 1.00 86.94 166 LYS A O 1
ATOM 1358 N N . HIS A 1 167 ? 3.105 -3.228 -19.180 1.00 85.62 167 HIS A N 1
ATOM 1359 C CA . HIS A 1 167 ? 3.945 -3.195 -20.377 1.00 85.62 167 HIS A CA 1
ATOM 1360 C C . HIS A 1 167 ? 4.804 -1.925 -20.370 1.00 85.62 167 HIS A C 1
ATOM 1362 O O . HIS A 1 167 ? 4.315 -0.858 -19.998 1.00 85.62 167 HIS A O 1
ATOM 1368 N N . GLY A 1 168 ? 6.070 -2.033 -20.787 1.00 84.81 168 GLY A N 1
ATOM 1369 C CA . GLY A 1 168 ? 7.036 -0.933 -20.689 1.00 84.81 168 GLY A CA 1
ATOM 1370 C C . GLY A 1 168 ? 6.568 0.358 -21.369 1.00 84.81 168 GLY A C 1
ATOM 1371 O O . GLY A 1 168 ? 6.800 1.437 -20.834 1.00 84.81 168 GLY A O 1
ATOM 1372 N N . GLN A 1 169 ? 5.847 0.255 -22.490 1.00 85.75 169 GLN A N 1
ATOM 1373 C CA . GLN A 1 169 ? 5.234 1.401 -23.177 1.00 85.75 169 GLN A CA 1
ATOM 1374 C C . GLN A 1 169 ? 4.188 2.100 -22.294 1.00 85.75 169 GLN A C 1
ATOM 1376 O O . GLN A 1 169 ? 4.307 3.289 -22.016 1.00 85.75 169 GLN A O 1
ATOM 1381 N N . VAL A 1 170 ? 3.233 1.340 -21.748 1.00 85.69 170 VAL A N 1
ATOM 1382 C CA . VAL A 1 170 ? 2.173 1.858 -20.863 1.00 85.69 170 VAL A CA 1
ATOM 1383 C C . VAL A 1 170 ? 2.754 2.444 -19.572 1.00 85.69 170 VAL A C 1
ATOM 1385 O O . VAL A 1 170 ? 2.270 3.448 -19.047 1.00 85.69 170 VAL A O 1
ATOM 1388 N N . LEU A 1 171 ? 3.798 1.820 -19.020 1.00 85.94 171 LEU A N 1
ATOM 1389 C CA . LEU A 1 171 ? 4.470 2.341 -17.833 1.00 85.94 171 LEU A CA 1
ATOM 1390 C C . LEU A 1 171 ? 5.190 3.661 -18.134 1.00 85.94 171 LEU A C 1
ATOM 1392 O O . LEU A 1 171 ? 5.132 4.584 -17.325 1.00 85.94 171 LEU A O 1
ATOM 1396 N N . LEU A 1 172 ? 5.822 3.769 -19.303 1.00 86.31 172 LEU A N 1
ATOM 1397 C CA . LEU A 1 172 ? 6.477 4.996 -19.735 1.00 86.31 172 LEU A CA 1
ATOM 1398 C C . LEU A 1 172 ? 5.472 6.125 -19.972 1.00 86.31 172 LEU A C 1
ATOM 1400 O O . LEU A 1 172 ? 5.715 7.247 -19.542 1.00 86.31 172 LEU A O 1
ATOM 1404 N N . GLU A 1 173 ? 4.324 5.838 -20.583 1.00 85.31 173 GLU A N 1
ATOM 1405 C CA . GLU A 1 173 ? 3.225 6.800 -20.729 1.00 85.31 173 GLU A CA 1
ATOM 1406 C C . GLU A 1 173 ? 2.704 7.277 -19.371 1.00 85.31 173 GLU A C 1
ATOM 1408 O O . GLU A 1 173 ? 2.539 8.480 -19.164 1.00 85.31 173 GLU A O 1
ATOM 1413 N N . LYS A 1 174 ? 2.547 6.364 -18.399 1.00 83.94 174 LYS A N 1
ATOM 1414 C CA . LYS A 1 174 ? 2.222 6.729 -17.010 1.00 83.94 174 LYS A CA 1
ATOM 1415 C C . LYS A 1 174 ? 3.270 7.686 -16.436 1.00 83.94 174 LYS A C 1
ATOM 1417 O O . LYS A 1 174 ? 2.903 8.671 -15.798 1.00 83.94 174 LYS A O 1
ATOM 1422 N N . PHE A 1 175 ? 4.560 7.423 -16.656 1.00 83.94 175 PHE A N 1
ATOM 1423 C CA . PHE A 1 175 ? 5.624 8.324 -16.212 1.00 83.94 175 PHE A CA 1
ATOM 1424 C C . PHE A 1 175 ? 5.583 9.673 -16.923 1.00 83.94 175 PHE A C 1
ATOM 1426 O O . PHE A 1 175 ? 5.717 10.685 -16.246 1.00 83.94 175 PHE A O 1
ATOM 1433 N N . ARG A 1 176 ? 5.342 9.717 -18.240 1.00 82.56 176 ARG A N 1
ATOM 1434 C CA . ARG A 1 176 ? 5.170 10.970 -18.998 1.00 82.56 176 ARG A CA 1
ATOM 1435 C C . ARG A 1 176 ? 4.050 11.811 -18.402 1.00 82.56 176 ARG A C 1
ATOM 1437 O O . ARG A 1 176 ? 4.275 12.974 -18.082 1.00 82.56 176 ARG A O 1
ATOM 1444 N N . TYR A 1 177 ? 2.886 11.201 -18.183 1.00 80.75 177 TYR A N 1
ATOM 1445 C CA . TYR A 1 177 ? 1.736 11.868 -17.577 1.00 80.75 177 TYR A CA 1
ATOM 1446 C C . TYR A 1 177 ? 2.056 12.396 -16.173 1.00 80.75 177 TYR A C 1
ATOM 1448 O O . TYR A 1 177 ? 1.792 13.557 -15.864 1.00 80.75 177 TYR A O 1
ATOM 1456 N N . HIS A 1 178 ? 2.669 11.562 -15.329 1.00 78.25 178 HIS A N 1
ATOM 1457 C CA . HIS A 1 178 ? 3.036 11.947 -13.970 1.00 78.25 178 HIS A CA 1
ATOM 1458 C C . HIS A 1 178 ? 4.051 13.098 -13.989 1.00 78.25 178 HIS A C 1
ATOM 1460 O O . HIS A 1 178 ? 3.798 14.159 -13.435 1.00 78.25 178 HIS A O 1
ATOM 1466 N N . ILE A 1 179 ? 5.173 12.945 -14.685 1.00 79.19 179 ILE A N 1
ATOM 1467 C CA . ILE A 1 179 ? 6.242 13.948 -14.728 1.00 79.19 179 ILE A CA 1
ATOM 1468 C C . ILE A 1 179 ? 5.727 15.281 -15.276 1.00 79.19 179 ILE A C 1
ATOM 1470 O O . ILE A 1 179 ? 5.981 16.307 -14.652 1.00 79.19 179 ILE A O 1
ATOM 1474 N N . ALA A 1 180 ? 4.926 15.273 -16.345 1.00 77.50 180 ALA A N 1
ATOM 1475 C CA . ALA A 1 180 ? 4.293 16.488 -16.856 1.00 77.50 180 ALA A CA 1
ATOM 1476 C C . ALA A 1 180 ? 3.398 17.164 -15.800 1.00 77.50 180 ALA A C 1
ATOM 1478 O O . ALA A 1 180 ? 3.408 18.385 -15.655 1.00 77.50 180 ALA A O 1
ATOM 1479 N N . ARG A 1 181 ? 2.661 16.381 -15.000 1.00 71.12 181 ARG A N 1
ATOM 1480 C CA . ARG A 1 181 ? 1.772 16.904 -13.951 1.00 71.12 181 ARG A CA 1
ATOM 1481 C C . ARG A 1 181 ? 2.515 17.487 -12.741 1.00 71.12 181 ARG A C 1
ATOM 1483 O O . ARG A 1 181 ? 1.983 18.411 -12.126 1.00 71.12 181 ARG A O 1
ATOM 1490 N N . PHE A 1 182 ? 3.697 16.970 -12.392 1.00 67.12 182 PHE A N 1
ATOM 1491 C CA . PHE A 1 182 ? 4.477 17.422 -11.224 1.00 67.12 182 PHE A CA 1
ATOM 1492 C C . PHE A 1 182 ? 5.581 18.436 -11.562 1.00 67.12 182 PHE A C 1
ATOM 1494 O O . PHE A 1 182 ? 5.879 19.298 -10.738 1.00 67.12 182 PHE A O 1
ATOM 1501 N N . HIS A 1 183 ? 6.179 18.352 -12.752 1.00 66.44 183 HIS A N 1
ATOM 1502 C CA . HIS A 1 183 ? 7.333 19.160 -13.169 1.00 66.44 183 HIS A CA 1
ATOM 1503 C C . HIS A 1 183 ? 7.055 20.062 -14.385 1.00 66.44 183 HIS A C 1
ATOM 1505 O O . HIS A 1 183 ? 7.927 20.838 -14.777 1.00 66.44 183 HIS A O 1
ATOM 1511 N N . GLY A 1 184 ? 5.855 20.003 -14.974 1.00 68.25 184 GLY A N 1
ATOM 1512 C CA . GLY A 1 184 ? 5.538 20.747 -16.193 1.00 68.25 184 GLY A CA 1
ATOM 1513 C C . GLY A 1 184 ? 6.399 20.289 -17.374 1.00 68.25 184 GLY A C 1
ATOM 1514 O O . GLY A 1 184 ? 6.651 19.098 -17.542 1.00 68.25 184 GLY A O 1
ATOM 1515 N N . GLU A 1 185 ? 6.874 21.239 -18.181 1.00 65.12 185 GLU A N 1
ATOM 1516 C CA . GLU A 1 185 ? 7.688 20.974 -19.381 1.00 65.12 185 GLU A CA 1
ATOM 1517 C C . GLU A 1 185 ? 9.187 20.756 -19.095 1.00 65.12 185 GLU A C 1
ATOM 1519 O O . GLU A 1 185 ? 9.948 20.457 -20.014 1.00 65.12 185 GLU A O 1
ATOM 1524 N N . SER A 1 186 ? 9.623 20.861 -17.834 1.00 69.81 186 SER A N 1
ATOM 1525 C CA . SER A 1 186 ? 11.041 20.788 -17.448 1.00 69.81 186 SER A CA 1
ATOM 1526 C C . SER A 1 186 ? 11.325 19.587 -16.538 1.00 69.81 186 SER A C 1
ATOM 1528 O O . SER A 1 186 ? 11.492 19.754 -15.325 1.00 69.81 186 SER A O 1
ATOM 1530 N N . PRO A 1 187 ? 11.385 18.358 -17.085 1.00 72.94 187 PRO A N 1
ATOM 1531 C CA . PRO A 1 187 ? 11.746 17.180 -16.308 1.00 72.94 187 PRO A CA 1
ATOM 1532 C C . PRO A 1 187 ? 13.214 17.243 -15.839 1.00 72.94 187 PRO A C 1
ATOM 1534 O O . PRO A 1 187 ? 14.077 17.740 -16.568 1.00 72.94 187 PRO A O 1
ATOM 1537 N N . PRO A 1 188 ? 13.546 16.683 -14.661 1.00 76.38 188 PRO A N 1
ATOM 1538 C CA . PRO A 1 188 ? 14.930 16.446 -14.255 1.00 76.38 188 PRO A CA 1
ATOM 1539 C C . PRO A 1 188 ? 15.719 15.665 -15.327 1.00 76.38 188 PRO A C 1
ATOM 1541 O O . PRO A 1 188 ? 15.139 14.782 -15.963 1.00 76.38 188 PRO A O 1
ATOM 1544 N N . PRO A 1 189 ? 17.035 15.899 -15.509 1.00 76.50 189 PRO A N 1
ATOM 1545 C CA . PRO A 1 189 ? 17.815 15.294 -16.599 1.00 76.50 189 PRO A CA 1
ATOM 1546 C C . PRO A 1 189 ? 17.744 13.760 -16.671 1.00 76.50 189 PRO A C 1
ATOM 1548 O O . PRO A 1 189 ? 17.584 13.196 -17.752 1.00 76.50 189 PRO A O 1
ATOM 1551 N N . GLU A 1 190 ? 17.796 13.079 -15.523 1.00 71.00 190 GLU A N 1
ATOM 1552 C CA . GLU A 1 190 ? 17.678 11.614 -15.447 1.00 71.00 190 GLU A CA 1
ATOM 1553 C C . GLU A 1 190 ? 16.299 11.124 -15.917 1.00 71.00 190 GLU A C 1
ATOM 1555 O O . GLU A 1 190 ? 16.181 10.126 -16.631 1.00 71.00 190 GLU A O 1
ATOM 1560 N N . GLN A 1 191 ? 15.243 11.866 -15.573 1.00 77.62 191 GLN A N 1
ATOM 1561 C CA . GLN A 1 191 ? 13.887 11.566 -16.017 1.00 77.62 191 GLN A CA 1
ATOM 1562 C C . GLN A 1 191 ? 13.725 11.863 -17.510 1.00 77.62 191 GLN A C 1
ATOM 1564 O O . GLN A 1 191 ? 13.115 11.068 -18.216 1.00 77.62 191 GLN A O 1
ATOM 1569 N N . ALA A 1 192 ? 14.319 12.945 -18.020 1.00 76.19 192 ALA A N 1
ATOM 1570 C CA . ALA A 1 192 ? 14.297 13.282 -19.442 1.00 76.19 192 ALA A CA 1
ATOM 1571 C C . ALA A 1 192 ? 14.907 12.163 -20.306 1.00 76.19 192 ALA A C 1
ATOM 1573 O O . ALA A 1 192 ? 14.327 11.779 -21.322 1.00 76.19 192 ALA A O 1
ATOM 1574 N N . GLN A 1 193 ? 16.029 11.580 -19.869 1.00 77.50 193 GLN A N 1
ATOM 1575 C CA . GLN A 1 193 ? 16.669 10.464 -20.569 1.00 77.50 193 GLN A CA 1
ATOM 1576 C C . GLN A 1 193 ? 15.787 9.207 -20.596 1.00 77.50 193 GLN A C 1
ATOM 1578 O O . GLN A 1 193 ? 15.688 8.545 -21.627 1.00 77.50 193 GLN A O 1
ATOM 1583 N N . MET A 1 194 ? 15.125 8.883 -19.482 1.00 81.75 194 MET A N 1
ATOM 1584 C CA . MET A 1 194 ? 14.148 7.791 -19.425 1.00 81.75 194 MET A CA 1
ATOM 1585 C C . MET A 1 194 ? 12.958 8.063 -20.358 1.00 81.75 194 MET A C 1
ATOM 1587 O O . MET A 1 194 ? 12.549 7.180 -21.109 1.00 81.75 194 MET A O 1
ATOM 1591 N N . LEU A 1 195 ? 12.418 9.286 -20.336 1.00 81.00 195 LEU A N 1
ATOM 1592 C CA . LEU A 1 195 ? 11.249 9.690 -21.120 1.00 81.00 195 LEU A CA 1
ATOM 1593 C C . LEU A 1 195 ? 11.485 9.676 -22.637 1.00 81.00 195 LEU A C 1
ATOM 1595 O O . LEU A 1 195 ? 10.516 9.529 -23.388 1.00 81.00 195 LEU A O 1
ATOM 1599 N N . ALA A 1 196 ? 12.741 9.795 -23.076 1.00 80.31 196 ALA A N 1
ATOM 1600 C CA . ALA A 1 196 ? 13.144 9.737 -24.479 1.00 80.31 196 ALA A CA 1
ATOM 1601 C C . ALA A 1 196 ? 13.166 8.314 -25.073 1.00 80.31 196 ALA A C 1
ATOM 1603 O O . ALA A 1 196 ? 13.286 8.171 -26.288 1.00 80.31 196 ALA A O 1
ATOM 1604 N N . ARG A 1 197 ? 13.055 7.258 -24.251 1.00 83.38 197 ARG A N 1
ATOM 1605 C CA . ARG A 1 197 ? 13.003 5.866 -24.735 1.00 83.38 197 ARG A CA 1
ATOM 1606 C C . ARG A 1 197 ? 11.641 5.544 -25.375 1.00 83.38 197 ARG A C 1
ATOM 1608 O O . ARG A 1 197 ? 10.651 6.248 -25.168 1.00 83.38 197 ARG A O 1
ATOM 1615 N N . GLU A 1 198 ? 11.574 4.454 -26.140 1.00 82.81 198 GLU A N 1
ATOM 1616 C CA . GLU A 1 198 ? 10.309 3.938 -26.700 1.00 82.81 198 GLU A CA 1
ATOM 1617 C C . GLU A 1 198 ? 9.487 3.152 -25.666 1.00 82.81 198 GLU A C 1
ATOM 1619 O O . GLU A 1 198 ? 8.259 3.115 -25.731 1.00 82.81 198 GLU A O 1
ATOM 1624 N N . ALA A 1 199 ? 10.155 2.546 -24.682 1.00 83.44 199 ALA A N 1
ATOM 1625 C CA . ALA A 1 199 ? 9.539 1.805 -23.590 1.00 83.44 199 ALA A CA 1
ATOM 1626 C C . ALA A 1 199 ? 10.353 1.963 -22.299 1.00 83.44 199 ALA A C 1
ATOM 1628 O O . ALA A 1 199 ? 11.566 2.172 -22.338 1.00 83.44 199 ALA A O 1
ATOM 1629 N N . TYR A 1 200 ? 9.684 1.848 -21.148 1.00 85.50 200 TYR A N 1
ATOM 1630 C CA . TYR A 1 200 ? 10.364 1.772 -19.860 1.00 85.50 200 TYR A CA 1
ATOM 1631 C C . TYR A 1 200 ? 11.153 0.464 -19.764 1.00 85.50 200 TYR A C 1
ATOM 1633 O O . TYR A 1 200 ? 10.593 -0.622 -19.943 1.00 85.50 200 TYR A O 1
ATOM 1641 N N . GLU A 1 201 ? 12.436 0.575 -19.436 1.00 84.19 201 GLU A N 1
ATOM 1642 C CA . GLU A 1 201 ? 13.310 -0.571 -19.224 1.00 84.19 201 GLU A CA 1
ATOM 1643 C C . GLU A 1 201 ? 13.451 -0.858 -17.733 1.00 84.19 201 GLU A C 1
ATOM 1645 O O . GLU A 1 201 ? 13.844 -0.009 -16.933 1.00 84.19 201 GLU A O 1
ATOM 1650 N N . PHE A 1 202 ? 13.156 -2.096 -17.356 1.00 85.44 202 PHE A N 1
ATOM 1651 C CA . PHE A 1 202 ? 13.309 -2.567 -15.988 1.00 85.44 202 PHE A CA 1
ATOM 1652 C C . PHE A 1 202 ? 14.786 -2.916 -15.726 1.00 85.44 202 PHE A C 1
ATOM 1654 O O . PHE A 1 202 ? 15.163 -4.083 -15.686 1.00 85.44 202 PHE A O 1
ATOM 1661 N N . GLU A 1 203 ? 15.649 -1.909 -15.582 1.00 84.94 203 GLU A N 1
ATOM 1662 C CA . GLU A 1 203 ? 17.116 -2.082 -15.563 1.00 84.94 203 GLU A CA 1
ATOM 1663 C C . GLU A 1 203 ? 17.628 -3.023 -14.459 1.00 84.94 203 GLU A C 1
ATOM 1665 O O . GLU A 1 203 ? 18.624 -3.728 -14.650 1.00 84.94 203 GLU A O 1
ATOM 1670 N N . ASP A 1 204 ? 16.940 -3.061 -13.315 1.00 87.94 204 ASP A N 1
ATOM 1671 C CA . ASP A 1 204 ? 17.274 -3.927 -12.181 1.00 87.94 204 ASP A CA 1
ATOM 1672 C C . ASP A 1 204 ? 16.519 -5.269 -12.199 1.00 87.94 204 ASP A C 1
ATOM 1674 O O . ASP A 1 204 ? 16.626 -6.058 -11.260 1.00 87.94 204 ASP A O 1
ATOM 1678 N N . TYR A 1 205 ? 15.754 -5.571 -13.248 1.00 89.00 205 TYR A N 1
ATOM 1679 C CA . TYR A 1 205 ? 14.899 -6.759 -13.306 1.00 89.00 205 TYR A CA 1
ATOM 1680 C C . TYR A 1 205 ? 15.660 -8.070 -13.036 1.00 89.00 205 TYR A C 1
ATOM 1682 O O . TYR A 1 205 ? 15.198 -8.915 -12.267 1.00 89.00 205 TYR A O 1
ATOM 1690 N N . ASP A 1 206 ? 16.878 -8.210 -13.567 1.00 89.00 206 ASP A N 1
ATOM 1691 C CA . ASP A 1 206 ? 17.691 -9.427 -13.418 1.00 89.00 206 ASP A CA 1
ATOM 1692 C C . ASP A 1 206 ? 18.155 -9.714 -11.982 1.00 89.00 206 ASP A C 1
ATOM 1694 O O . ASP A 1 206 ? 18.553 -10.841 -11.665 1.00 89.00 206 ASP A O 1
ATOM 1698 N N . ILE A 1 207 ? 18.133 -8.706 -11.108 1.00 91.62 207 ILE A N 1
ATOM 1699 C CA . ILE A 1 207 ? 18.561 -8.820 -9.708 1.00 91.62 207 ILE A CA 1
ATOM 1700 C C . ILE A 1 207 ? 17.374 -8.912 -8.737 1.00 91.62 207 ILE A C 1
ATOM 1702 O O . ILE A 1 207 ? 17.572 -9.083 -7.530 1.00 91.62 207 ILE A O 1
ATOM 1706 N N . MET A 1 208 ? 16.145 -8.854 -9.255 1.00 92.44 208 MET A N 1
ATOM 1707 C CA . MET A 1 208 ? 14.913 -8.985 -8.479 1.00 92.44 208 MET A CA 1
ATOM 1708 C C . MET A 1 208 ? 14.649 -10.425 -8.028 1.00 92.44 208 MET A C 1
ATOM 1710 O O . MET A 1 208 ? 15.214 -11.401 -8.537 1.00 92.44 208 MET A O 1
ATOM 1714 N N . LYS A 1 209 ? 13.774 -10.568 -7.030 1.00 92.50 209 LYS A N 1
ATOM 1715 C CA . LYS A 1 209 ? 13.418 -11.852 -6.423 1.00 92.50 209 LYS A CA 1
ATOM 1716 C C . LYS A 1 209 ? 12.329 -12.551 -7.233 1.00 92.50 209 LYS A C 1
ATOM 1718 O O . LYS A 1 209 ? 11.306 -11.948 -7.538 1.00 92.50 209 LYS A O 1
ATOM 1723 N N . THR A 1 210 ? 12.503 -13.839 -7.516 1.00 92.38 210 THR A N 1
ATOM 1724 C CA . THR A 1 210 ? 11.425 -14.655 -8.094 1.00 92.38 210 THR A CA 1
ATOM 1725 C C . THR A 1 210 ? 10.346 -14.911 -7.036 1.00 92.38 210 THR A C 1
ATOM 1727 O O . THR A 1 210 ? 10.661 -15.322 -5.918 1.00 92.38 210 THR A O 1
ATOM 1730 N N . PHE A 1 211 ? 9.084 -14.685 -7.390 1.00 93.69 211 PHE A N 1
ATOM 1731 C CA . PHE A 1 211 ? 7.917 -15.042 -6.592 1.00 93.69 211 PHE A CA 1
ATOM 1732 C C . PHE A 1 211 ? 7.408 -16.430 -6.996 1.00 93.69 211 PHE A C 1
ATOM 1734 O O . PHE A 1 211 ? 7.225 -16.711 -8.177 1.00 93.69 211 PHE A O 1
ATOM 1741 N N . SER A 1 212 ? 7.193 -17.298 -6.007 1.00 91.81 212 SER A N 1
ATOM 1742 C CA . SER A 1 212 ? 6.732 -18.681 -6.199 1.00 91.81 212 SER A CA 1
ATOM 1743 C C . SER A 1 212 ? 5.451 -19.007 -5.422 1.00 91.81 212 SER A C 1
ATOM 1745 O O . SER A 1 212 ? 5.084 -20.174 -5.320 1.00 91.81 212 SER A O 1
ATOM 1747 N N . GLY A 1 213 ? 4.814 -18.002 -4.814 1.00 94.12 213 GLY A N 1
ATOM 1748 C CA . GLY A 1 213 ? 3.551 -18.171 -4.098 1.00 94.12 213 GLY A CA 1
ATOM 1749 C C . GLY A 1 213 ? 2.337 -18.120 -5.028 1.00 94.12 213 GLY A C 1
ATOM 1750 O O . GLY A 1 213 ? 2.465 -17.941 -6.239 1.00 94.12 213 GLY A O 1
ATOM 1751 N N . ALA A 1 214 ? 1.148 -18.250 -4.442 1.00 95.75 214 ALA A N 1
ATOM 1752 C CA . ALA A 1 214 ? -0.107 -18.018 -5.146 1.00 95.75 214 ALA A CA 1
ATOM 1753 C C . ALA A 1 214 ? -0.440 -16.520 -5.180 1.00 95.75 214 ALA A C 1
ATOM 1755 O O . ALA A 1 214 ? -0.163 -15.786 -4.231 1.00 95.75 214 ALA A O 1
ATOM 1756 N N . HIS A 1 215 ? -1.034 -16.073 -6.283 1.00 97.62 215 HIS A N 1
ATOM 1757 C CA . HIS A 1 215 ? -1.685 -14.768 -6.340 1.00 97.62 215 HIS A CA 1
ATOM 1758 C C . HIS A 1 215 ? -3.130 -14.886 -5.850 1.00 97.62 215 HIS A C 1
ATOM 1760 O O . HIS A 1 215 ? -3.721 -15.952 -6.034 1.00 97.62 215 HIS A O 1
ATOM 1766 N N . PRO A 1 216 ? -3.724 -13.787 -5.346 1.00 97.75 216 PRO A N 1
ATOM 1767 C CA . PRO A 1 216 ? -5.157 -13.729 -5.082 1.00 97.75 216 PRO A CA 1
ATOM 1768 C C . PRO A 1 216 ? -5.966 -14.184 -6.303 1.00 97.75 216 PRO A C 1
ATOM 1770 O O . PRO A 1 216 ? -5.633 -13.804 -7.434 1.00 97.75 216 PRO A O 1
ATOM 1773 N N . ALA A 1 217 ? -7.040 -14.950 -6.100 1.00 97.69 217 ALA A N 1
ATOM 1774 C CA . ALA A 1 217 ? -7.807 -15.547 -7.199 1.00 97.69 217 ALA A CA 1
ATOM 1775 C C . ALA A 1 217 ? -8.313 -14.515 -8.222 1.00 97.69 217 ALA A C 1
ATOM 1777 O O . ALA A 1 217 ? -8.300 -14.777 -9.426 1.00 97.69 217 ALA A O 1
ATOM 1778 N N . VAL A 1 218 ? -8.675 -13.308 -7.771 1.00 96.00 218 VAL A N 1
ATOM 1779 C CA . VAL A 1 218 ? -9.127 -12.208 -8.646 1.00 96.00 218 VAL A CA 1
ATOM 1780 C C . VAL A 1 218 ? -8.069 -11.789 -9.679 1.00 96.00 218 VAL A C 1
ATOM 1782 O O . VAL A 1 218 ? -8.397 -11.292 -10.756 1.00 96.00 218 VAL A O 1
ATOM 1785 N N . MET A 1 219 ? -6.787 -12.043 -9.397 1.00 97.12 219 MET A N 1
ATOM 1786 C CA . MET A 1 219 ? -5.672 -11.728 -10.291 1.00 97.12 219 MET A CA 1
ATOM 1787 C C . MET A 1 219 ? -5.355 -12.855 -11.279 1.00 97.12 219 MET A C 1
ATOM 1789 O O . MET A 1 219 ? -4.562 -12.640 -12.196 1.00 97.12 219 MET A O 1
ATOM 1793 N N . ALA A 1 220 ? -5.974 -14.034 -11.155 1.00 95.62 220 ALA A N 1
ATOM 1794 C CA . ALA A 1 220 ? -5.608 -15.226 -11.923 1.00 95.62 220 ALA A CA 1
ATOM 1795 C C . ALA A 1 220 ? -5.635 -15.005 -13.444 1.00 95.62 220 ALA A C 1
ATOM 1797 O O . ALA A 1 220 ? -4.721 -15.441 -14.146 1.00 95.62 220 ALA A O 1
ATOM 1798 N N . ASN A 1 221 ? -6.645 -14.297 -13.960 1.00 95.69 221 ASN A N 1
ATOM 1799 C CA . ASN A 1 221 ? -6.746 -14.008 -15.393 1.00 95.69 221 ASN A CA 1
ATOM 1800 C C . ASN A 1 221 ? -5.612 -13.096 -15.871 1.00 95.69 221 ASN A C 1
ATOM 1802 O O . ASN A 1 221 ? -4.967 -13.407 -16.872 1.00 95.69 221 ASN A O 1
ATOM 1806 N N . ARG A 1 222 ? -5.308 -12.031 -15.118 1.00 94.00 222 ARG A N 1
ATOM 1807 C CA . ARG A 1 222 ? -4.203 -11.115 -15.435 1.00 94.00 222 ARG A CA 1
ATOM 1808 C C . ARG A 1 222 ? -2.865 -11.848 -15.419 1.00 94.00 222 ARG A C 1
ATOM 1810 O O . ARG A 1 222 ? -2.117 -11.765 -16.383 1.00 94.00 222 ARG A O 1
ATOM 1817 N N . VAL A 1 223 ? -2.605 -12.636 -14.376 1.00 94.25 223 VAL A N 1
ATOM 1818 C CA . VAL A 1 223 ? -1.368 -13.424 -14.233 1.00 94.25 223 VAL A CA 1
ATOM 1819 C C . VAL A 1 223 ? -1.195 -14.417 -15.388 1.00 94.25 223 VAL A C 1
ATOM 1821 O O . VAL A 1 223 ? -0.084 -14.590 -15.889 1.00 94.25 223 VAL A O 1
ATOM 1824 N N . ARG A 1 224 ? -2.283 -15.067 -15.822 1.00 93.50 224 ARG A N 1
ATOM 1825 C CA . ARG A 1 224 ? -2.266 -16.051 -16.915 1.00 93.50 224 ARG A CA 1
ATOM 1826 C C . ARG A 1 224 ? -1.989 -15.414 -18.275 1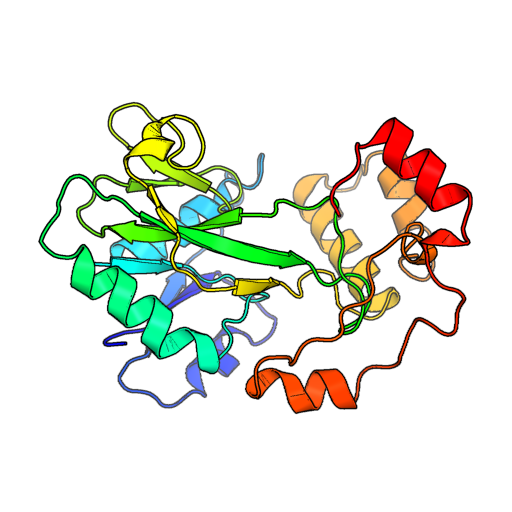.00 93.50 224 ARG A C 1
ATOM 1828 O O . ARG A 1 224 ? -1.268 -16.001 -19.071 1.00 93.50 224 ARG A O 1
ATOM 1835 N N . GLN A 1 225 ? -2.585 -14.255 -18.541 1.00 92.50 225 GLN A N 1
ATOM 1836 C CA . GLN A 1 225 ? -2.486 -13.569 -19.833 1.00 92.50 225 GLN A CA 1
ATOM 1837 C C . GLN A 1 225 ? -1.194 -12.761 -19.983 1.00 92.50 225 GLN A C 1
ATOM 1839 O O . GLN A 1 225 ? -0.770 -12.488 -21.102 1.00 92.50 225 GLN A O 1
ATOM 1844 N N . TYR A 1 226 ? -0.569 -12.369 -18.873 1.00 91.25 226 TYR A N 1
ATOM 1845 C CA . TYR A 1 226 ? 0.598 -11.503 -18.916 1.00 91.25 226 TYR A CA 1
ATOM 1846 C C . TYR A 1 226 ? 1.862 -12.261 -19.350 1.00 91.25 226 TYR A C 1
ATOM 1848 O O . TYR A 1 226 ? 2.164 -13.333 -18.797 1.00 91.25 226 TYR A O 1
ATOM 1856 N N . PRO A 1 227 ? 2.643 -11.709 -20.297 1.00 85.25 227 PRO A N 1
ATOM 1857 C CA . PRO A 1 227 ? 3.860 -12.355 -20.761 1.00 85.25 227 PRO A CA 1
ATOM 1858 C C . PRO A 1 227 ? 4.872 -12.500 -19.624 1.00 85.25 227 PRO A C 1
ATOM 1860 O O . PRO A 1 227 ? 4.977 -11.668 -18.723 1.00 85.25 227 PRO A O 1
ATOM 1863 N N . VAL A 1 228 ? 5.640 -13.584 -19.661 1.00 72.88 228 VAL A N 1
ATOM 1864 C CA . VAL A 1 228 ? 6.790 -13.735 -18.770 1.00 72.88 228 VAL A CA 1
ATOM 1865 C C . VAL A 1 228 ? 7.893 -12.823 -19.309 1.00 72.88 228 VAL A C 1
ATOM 1867 O O . VAL A 1 228 ? 8.349 -13.040 -20.428 1.00 72.88 228 VAL A O 1
ATOM 1870 N N . LEU A 1 229 ? 8.339 -11.827 -18.538 1.00 77.56 229 LEU A N 1
ATOM 1871 C CA . LEU A 1 229 ? 9.469 -10.985 -18.960 1.00 77.56 229 LEU A CA 1
ATOM 1872 C C . LEU A 1 229 ? 10.819 -11.692 -18.736 1.00 77.56 229 LEU A C 1
ATOM 1874 O O . LEU A 1 229 ? 11.809 -11.378 -19.390 1.00 77.56 229 LEU A O 1
ATOM 1878 N N . LYS A 1 230 ? 10.856 -12.691 -17.842 1.00 69.12 230 LYS A N 1
ATOM 1879 C CA . LYS A 1 230 ? 12.043 -13.491 -17.517 1.00 69.12 230 LYS A CA 1
ATOM 1880 C C . LYS A 1 230 ? 12.108 -14.828 -18.247 1.00 69.12 230 LYS A C 1
ATOM 1882 O O . LYS A 1 230 ? 11.341 -15.743 -17.949 1.00 69.12 230 LYS A O 1
ATOM 1887 N N . HIS A 1 231 ? 13.16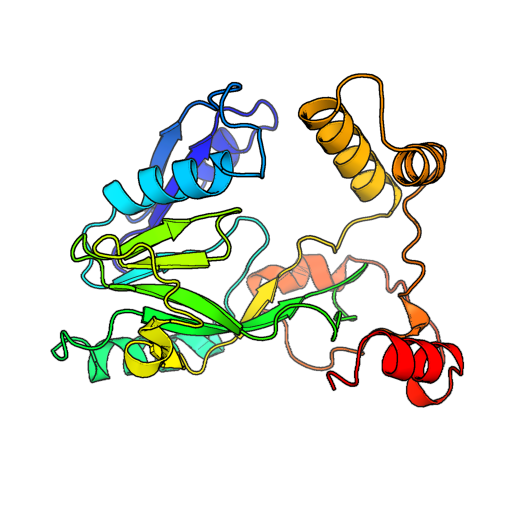3 -15.024 -19.027 1.00 62.06 231 HIS A N 1
ATOM 1888 C CA . HIS A 1 231 ? 13.741 -16.341 -19.311 1.00 62.06 231 HIS A CA 1
ATOM 1889 C C . HIS A 1 231 ? 15.228 -16.275 -18.925 1.00 62.06 231 HIS A C 1
ATOM 1891 O O . HIS A 1 231 ? 16.054 -15.851 -19.724 1.00 62.06 231 HIS A O 1
ATOM 1897 N N . GLY A 1 232 ? 15.596 -16.580 -17.672 1.00 63.47 232 GLY A N 1
ATOM 1898 C CA . GLY A 1 232 ? 16.957 -16.274 -17.204 1.00 63.47 232 GLY A CA 1
ATOM 1899 C C . GLY A 1 232 ? 17.416 -16.968 -15.921 1.00 63.47 232 GLY A C 1
ATOM 1900 O O . GLY A 1 232 ? 16.613 -17.484 -15.142 1.00 63.47 232 GLY A O 1
ATOM 1901 N N . ARG A 1 233 ? 18.745 -16.966 -15.721 1.00 69.25 233 ARG A N 1
ATOM 1902 C CA . ARG A 1 233 ? 19.463 -17.589 -14.592 1.00 69.25 233 ARG A CA 1
ATOM 1903 C C . ARG A 1 233 ? 19.074 -16.958 -13.247 1.00 69.25 233 ARG A C 1
ATOM 1905 O O . ARG A 1 233 ? 18.645 -15.810 -13.166 1.00 69.25 233 ARG A O 1
ATOM 1912 N N . HIS A 1 234 ? 19.225 -17.728 -12.172 1.00 84.00 234 HIS A N 1
ATOM 1913 C CA . HIS A 1 234 ? 18.900 -17.286 -10.815 1.00 84.00 234 HIS A CA 1
ATOM 1914 C C . HIS A 1 234 ? 19.714 -16.036 -10.417 1.00 84.00 234 HIS A C 1
ATOM 1916 O O . HIS A 1 234 ? 20.908 -15.985 -10.698 1.00 84.00 234 HIS A O 1
ATOM 1922 N N . ARG A 1 235 ? 19.118 -15.061 -9.705 1.00 89.19 235 ARG A N 1
ATOM 1923 C CA . ARG A 1 235 ? 19.778 -13.777 -9.348 1.00 89.19 235 ARG A CA 1
ATOM 1924 C C . ARG A 1 235 ? 21.103 -13.933 -8.585 1.00 89.19 235 ARG A C 1
ATOM 1926 O O . ARG A 1 235 ? 21.987 -13.099 -8.707 1.00 89.19 235 ARG A O 1
ATOM 1933 N N . TRP A 1 236 ? 21.251 -15.028 -7.835 1.00 90.75 236 TRP A N 1
ATOM 1934 C CA . TRP A 1 236 ? 22.478 -15.390 -7.106 1.00 90.75 236 TRP A CA 1
ATOM 1935 C C . TRP A 1 236 ? 23.667 -15.657 -8.039 1.00 90.75 236 TRP A C 1
ATOM 1937 O O . TRP A 1 236 ? 24.808 -15.614 -7.606 1.00 90.75 236 TRP A O 1
ATOM 1947 N N . LEU A 1 237 ? 23.412 -15.922 -9.320 1.00 91.00 237 LEU A N 1
ATOM 1948 C CA . LEU A 1 237 ? 24.436 -16.123 -10.343 1.00 91.00 237 LEU A CA 1
ATOM 1949 C C . LEU A 1 237 ? 24.757 -14.829 -11.109 1.00 91.00 237 LEU A C 1
ATOM 1951 O O . LEU A 1 237 ? 25.516 -14.867 -12.073 1.00 91.00 237 LEU A O 1
ATOM 1955 N N . ASN A 1 238 ? 24.167 -13.694 -10.720 1.00 90.62 238 ASN A N 1
ATOM 1956 C CA . ASN A 1 238 ? 24.365 -12.405 -11.370 1.00 90.62 238 ASN A CA 1
ATOM 1957 C C . ASN A 1 238 ? 25.266 -11.500 -10.502 1.00 90.62 238 ASN A C 1
ATOM 1959 O O . ASN A 1 238 ? 24.830 -11.065 -9.436 1.00 90.62 238 ASN A O 1
ATOM 1963 N N . 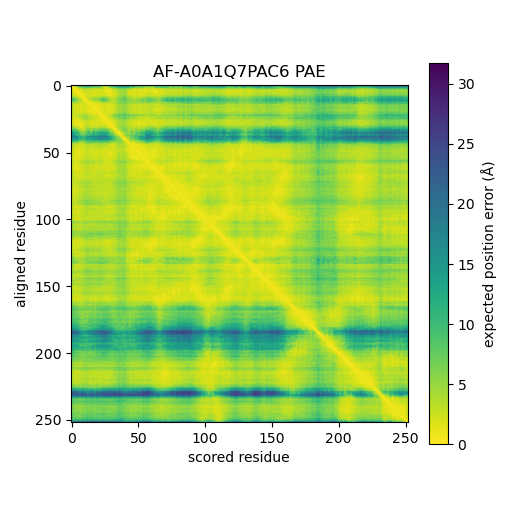PRO A 1 239 ? 26.488 -11.134 -10.938 1.00 92.94 239 PRO A N 1
ATOM 1964 C CA . PRO A 1 239 ? 27.366 -10.230 -10.186 1.00 92.94 239 PRO A CA 1
ATOM 1965 C C . PRO A 1 239 ? 26.731 -8.871 -9.847 1.00 92.94 239 PRO A C 1
ATOM 1967 O O . PRO A 1 239 ? 27.036 -8.285 -8.805 1.00 92.94 239 PRO A O 1
ATOM 1970 N N . ARG A 1 240 ? 25.794 -8.381 -10.678 1.00 93.06 240 ARG A N 1
ATOM 1971 C CA . ARG A 1 240 ? 25.050 -7.138 -10.410 1.00 93.06 240 ARG A CA 1
ATOM 1972 C C . ARG A 1 240 ? 24.227 -7.227 -9.124 1.00 93.06 240 ARG A C 1
ATOM 1974 O O . ARG A 1 240 ? 24.058 -6.210 -8.459 1.00 93.06 240 ARG A O 1
ATOM 1981 N N . PHE A 1 241 ? 23.769 -8.422 -8.738 1.00 94.06 241 PHE A N 1
ATOM 1982 C CA . PHE A 1 241 ? 23.028 -8.624 -7.493 1.00 94.06 241 PHE A CA 1
ATOM 1983 C C . PHE A 1 241 ? 23.899 -8.296 -6.277 1.00 94.06 241 PHE A C 1
ATOM 1985 O O . PHE A 1 241 ? 23.490 -7.520 -5.419 1.00 94.06 241 PHE A O 1
ATOM 1992 N N . TYR A 1 242 ? 25.129 -8.808 -6.233 1.00 95.38 242 TYR A N 1
ATOM 1993 C CA . TYR A 1 242 ? 26.053 -8.532 -5.131 1.00 95.38 242 TYR A CA 1
ATOM 1994 C C . TYR A 1 242 ? 26.455 -7.056 -5.074 1.00 95.38 242 TYR A C 1
ATOM 1996 O O . TYR A 1 242 ? 26.507 -6.479 -3.989 1.00 95.38 242 TYR A O 1
ATOM 2004 N N . ARG A 1 243 ? 26.646 -6.407 -6.231 1.00 94.81 243 ARG A N 1
ATOM 2005 C CA . ARG A 1 243 ? 26.860 -4.952 -6.288 1.00 94.81 243 ARG A CA 1
ATOM 2006 C C . ARG A 1 243 ? 25.679 -4.184 -5.689 1.00 94.81 243 ARG A C 1
ATOM 2008 O O . ARG A 1 243 ? 25.893 -3.283 -4.884 1.00 94.81 243 ARG A O 1
ATOM 2015 N N . ALA A 1 244 ? 24.449 -4.559 -6.035 1.00 93.38 244 ALA A N 1
ATOM 2016 C CA . ALA A 1 244 ? 23.253 -3.935 -5.477 1.00 93.38 244 ALA A CA 1
ATOM 2017 C C . ALA A 1 244 ? 23.117 -4.186 -3.968 1.00 93.38 244 ALA A C 1
ATOM 2019 O O . ALA A 1 244 ? 22.753 -3.272 -3.235 1.00 93.38 244 ALA A O 1
ATOM 2020 N N . VAL A 1 245 ? 23.468 -5.381 -3.480 1.00 94.38 245 VAL A N 1
ATOM 2021 C CA . VAL A 1 245 ? 23.509 -5.689 -2.040 1.00 94.38 245 VAL A CA 1
ATOM 2022 C C . VAL A 1 245 ? 24.517 -4.803 -1.306 1.00 94.38 245 VAL A C 1
ATOM 2024 O O . VAL A 1 245 ? 24.191 -4.286 -0.243 1.00 94.38 245 VAL A O 1
ATOM 2027 N N . LEU A 1 246 ? 25.706 -4.578 -1.869 1.00 95.44 246 LEU A N 1
ATOM 2028 C CA . LEU A 1 246 ? 26.703 -3.685 -1.267 1.00 95.44 246 LEU A CA 1
ATOM 2029 C C . LEU A 1 246 ? 26.227 -2.226 -1.216 1.00 95.44 246 LEU A C 1
ATOM 2031 O O . LEU A 1 246 ? 26.515 -1.525 -0.255 1.00 95.44 246 LEU A O 1
ATOM 2035 N N . GLN A 1 247 ? 25.486 -1.772 -2.229 1.00 93.81 247 GLN A N 1
ATOM 2036 C CA . GLN A 1 247 ? 25.007 -0.387 -2.315 1.00 93.81 247 GLN A CA 1
ATOM 2037 C C . GLN A 1 247 ? 23.737 -0.125 -1.494 1.00 93.81 247 GLN A C 1
ATOM 2039 O O . GLN A 1 247 ? 23.585 0.947 -0.918 1.00 93.81 247 GLN A O 1
ATOM 2044 N N . ARG A 1 248 ? 22.801 -1.080 -1.473 1.00 93.19 248 ARG A N 1
ATOM 2045 C CA . ARG A 1 248 ? 21.431 -0.905 -0.948 1.00 93.19 248 ARG A CA 1
ATOM 2046 C C . ARG A 1 248 ? 21.147 -1.745 0.303 1.00 93.19 248 ARG A C 1
ATOM 2048 O O . ARG A 1 248 ? 20.073 -1.632 0.894 1.00 93.19 248 ARG A O 1
ATOM 2055 N N . GLY A 1 249 ? 22.086 -2.605 0.695 1.00 92.62 249 GLY A N 1
ATOM 2056 C CA . GLY A 1 249 ? 21.910 -3.619 1.730 1.00 92.62 249 GLY A CA 1
ATOM 2057 C C . GLY A 1 249 ? 21.217 -4.889 1.221 1.00 92.62 249 GLY A C 1
ATOM 2058 O O . GLY A 1 249 ? 20.538 -4.906 0.188 1.00 92.62 249 GLY A O 1
ATOM 2059 N N . PHE A 1 250 ? 21.380 -5.980 1.974 1.00 90.69 250 PHE A N 1
ATOM 2060 C CA . PHE A 1 250 ? 20.684 -7.240 1.716 1.00 90.69 250 PHE A CA 1
ATOM 2061 C C . PHE A 1 250 ? 19.268 -7.201 2.301 1.00 90.69 250 PHE A C 1
ATOM 2063 O O . PHE A 1 250 ? 19.099 -6.997 3.502 1.00 90.69 250 PHE A O 1
ATOM 2070 N N . ARG A 1 251 ? 18.254 -7.420 1.456 1.00 83.88 251 ARG A N 1
ATOM 2071 C CA . ARG A 1 251 ? 16.830 -7.410 1.845 1.00 83.88 251 ARG A CA 1
ATOM 2072 C C . ARG A 1 251 ? 16.057 -8.680 1.452 1.00 83.88 251 ARG A C 1
ATOM 2074 O O . ARG A 1 251 ? 14.834 -8.673 1.335 1.00 83.88 251 ARG A O 1
ATOM 2081 N N . GLY A 1 252 ? 16.784 -9.795 1.329 1.00 66.75 252 GLY A N 1
ATOM 2082 C CA . GLY A 1 252 ? 16.216 -11.139 1.159 1.00 66.75 252 GLY A CA 1
ATOM 2083 C C . GLY A 1 252 ? 15.870 -11.552 -0.261 1.00 66.75 252 GLY A C 1
ATOM 2084 O O . GLY A 1 252 ? 15.981 -10.786 -1.240 1.00 66.75 252 GLY A O 1
#

Sequence (252 aa):
MDEFIVNVGQSDDGTLELIRSIVSDKIRIVESYWDDRMKKDGLIYSYQTNIALSHCAGDWALYVQADEVLHEADYDTIRKALDDHLANPAVLGFTFRYLHFYGDYRTTNPWGYHRAVRIIRNDGRVESCGDAVGFWLKADQGYLQTTHKDRVRPSGATMYHYGWVKHGQVLLEKFRYHIARFHGESPPPEQAQMLAREAYEFEDYDIMKTFSGAHPAVMANRVRQYPVLKHGRHRWLNPRFYRAVLQRGFRG